Protein AF-A0A1I2RSZ2-F1 (afdb_monomer_lite)

pLDDT: mean 90.72, std 9.5, range [44.59, 98.25]

Structure (mmCIF, N/CA/C/O backbone):
data_AF-A0A1I2RSZ2-F1
#
_entry.id   AF-A0A1I2RSZ2-F1
#
loop_
_atom_site.group_PDB
_atom_site.id
_atom_site.type_symbol
_atom_site.label_atom_id
_atom_site.label_alt_id
_atom_site.label_comp_id
_atom_site.label_asym_id
_atom_site.label_entity_id
_atom_site.label_seq_id
_atom_site.pdbx_PDB_ins_code
_atom_site.Cartn_x
_atom_site.Cartn_y
_atom_site.Cartn_z
_atom_site.occupancy
_atom_site.B_iso_or_equiv
_atom_site.auth_seq_id
_atom_site.auth_comp_id
_atom_site.auth_asym_id
_atom_site.auth_atom_id
_atom_site.pdbx_PDB_model_num
ATOM 1 N N . MET A 1 1 ? -33.495 24.643 20.943 1.00 44.59 1 MET A N 1
ATOM 2 C CA . MET A 1 1 ?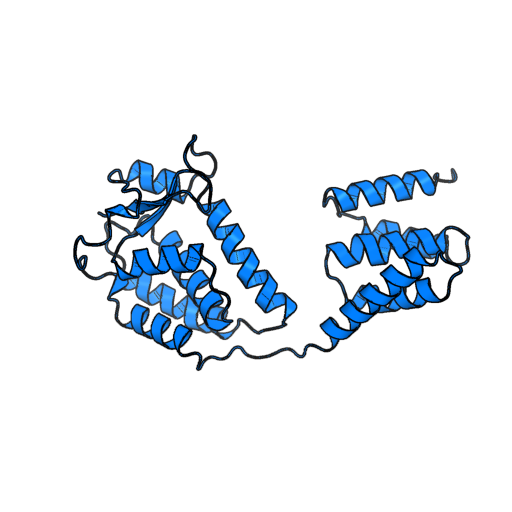 -32.676 23.718 20.131 1.00 44.59 1 MET A CA 1
ATOM 3 C C . MET A 1 1 ? -33.556 22.541 19.767 1.00 44.59 1 MET A C 1
ATOM 5 O O . MET A 1 1 ? -34.065 21.906 20.678 1.00 44.59 1 MET A O 1
ATOM 9 N N . GLN A 1 2 ? -33.824 22.321 18.478 1.00 45.06 2 GLN A N 1
ATOM 10 C CA . GLN A 1 2 ? -34.524 21.115 18.030 1.00 45.06 2 GLN A CA 1
ATOM 11 C C . GLN A 1 2 ? -33.687 19.902 18.443 1.00 45.06 2 GLN A C 1
ATOM 13 O O . GLN A 1 2 ? -32.484 19.882 18.183 1.00 45.06 2 GLN A O 1
ATOM 18 N N . SER A 1 3 ? -34.310 18.940 19.127 1.00 51.88 3 SER A N 1
ATOM 19 C CA . SER A 1 3 ? -33.745 17.606 19.316 1.00 51.88 3 SER A CA 1
ATOM 20 C C . SER A 1 3 ? -33.450 17.073 17.915 1.00 51.88 3 SER A C 1
ATOM 22 O O . SER A 1 3 ? -34.352 16.852 17.110 1.00 51.88 3 SER A O 1
ATOM 24 N N . MET A 1 4 ? -32.165 17.030 17.575 1.00 65.12 4 MET A N 1
ATOM 25 C CA . MET A 1 4 ? -31.705 16.356 16.376 1.00 65.12 4 MET A CA 1
ATOM 26 C C . MET A 1 4 ? -32.024 14.883 16.596 1.00 65.12 4 MET A C 1
ATOM 28 O O . MET A 1 4 ? -31.639 14.339 17.631 1.00 65.12 4 MET A O 1
ATOM 32 N N . ASP A 1 5 ? -32.761 14.278 15.669 1.00 89.50 5 ASP A N 1
ATOM 33 C CA . ASP A 1 5 ? -33.023 12.846 15.697 1.00 89.50 5 ASP A CA 1
ATOM 34 C C . ASP A 1 5 ? -31.672 12.115 15.649 1.00 89.50 5 ASP A C 1
ATOM 36 O O . ASP A 1 5 ? -30.941 12.137 14.646 1.00 89.50 5 ASP A O 1
ATOM 40 N N . ILE A 1 6 ? -31.289 11.574 16.803 1.00 92.75 6 ILE A N 1
ATOM 41 C CA . ILE A 1 6 ? -30.005 10.920 17.008 1.00 92.75 6 ILE A CA 1
ATOM 42 C C . ILE A 1 6 ? -29.911 9.673 16.134 1.00 92.75 6 ILE A C 1
ATOM 44 O O . ILE A 1 6 ? -28.876 9.465 15.503 1.00 92.75 6 ILE A O 1
ATOM 48 N N . GLU A 1 7 ? -31.000 8.920 15.976 1.00 92.81 7 GLU A N 1
ATOM 49 C CA . GLU A 1 7 ? -31.035 7.710 15.153 1.00 92.81 7 GLU A CA 1
ATOM 50 C C . GLU A 1 7 ? -30.754 8.046 13.686 1.00 92.81 7 GLU A C 1
ATOM 52 O O . GLU A 1 7 ? -29.893 7.432 13.044 1.00 92.81 7 GLU A O 1
ATOM 57 N N . PHE A 1 8 ? -31.395 9.099 13.166 1.00 93.81 8 PHE A N 1
ATOM 58 C CA . PHE A 1 8 ? -31.135 9.582 11.809 1.00 93.81 8 PHE A CA 1
ATOM 59 C C . PHE A 1 8 ? -29.681 10.042 11.625 1.00 93.81 8 PHE A C 1
ATOM 61 O O . PHE A 1 8 ? -29.052 9.788 10.590 1.00 93.81 8 PHE A O 1
ATOM 68 N N . THR A 1 9 ? -29.116 10.699 12.638 1.00 95.12 9 THR A N 1
ATOM 69 C CA . THR A 1 9 ? -27.724 11.166 12.613 1.00 95.12 9 THR A CA 1
ATOM 70 C C . THR A 1 9 ? -26.746 9.990 12.579 1.00 95.12 9 THR A C 1
ATOM 72 O O . THR A 1 9 ? -25.857 9.949 11.723 1.00 95.12 9 THR A O 1
ATOM 75 N N . LEU A 1 10 ? -26.943 8.993 13.442 1.00 95.81 10 LEU A N 1
ATOM 76 C CA . LEU A 1 10 ? -26.126 7.781 13.493 1.00 95.81 10 LEU A CA 1
ATOM 77 C C . LEU A 1 10 ? -26.241 6.958 12.203 1.00 95.81 10 LEU A C 1
ATOM 79 O O . LEU A 1 10 ? -25.228 6.486 11.679 1.00 95.81 10 LEU A O 1
ATOM 83 N N . PHE A 1 11 ? -27.436 6.861 11.614 1.00 94.56 11 PHE A N 1
ATOM 84 C CA . PHE A 1 11 ? -27.644 6.228 10.309 1.00 94.56 11 PHE A CA 1
ATOM 85 C C . PHE A 1 11 ? -26.831 6.901 9.189 1.00 94.56 11 PHE A C 1
ATOM 87 O O . PHE A 1 11 ? -26.164 6.226 8.391 1.00 94.56 11 PHE A O 1
ATOM 94 N N . ARG A 1 12 ? -26.832 8.240 9.137 1.00 94.81 12 ARG A N 1
ATOM 95 C CA . ARG A 1 12 ? -26.025 8.996 8.165 1.00 94.81 12 ARG A CA 1
ATOM 96 C C . ARG A 1 12 ? -24.534 8.743 8.348 1.00 94.81 12 ARG A C 1
ATOM 98 O O . ARG A 1 12 ? -23.838 8.547 7.352 1.00 94.81 12 ARG A O 1
ATOM 105 N N . ILE A 1 13 ? -24.060 8.699 9.591 1.00 95.88 13 ILE A N 1
ATOM 106 C CA . ILE A 1 13 ? -22.651 8.437 9.897 1.00 95.88 13 ILE A CA 1
ATOM 107 C C . ILE A 1 13 ? -22.249 7.021 9.469 1.00 95.88 13 ILE A C 1
ATOM 109 O O . ILE A 1 13 ? -21.239 6.858 8.785 1.00 95.88 13 ILE A O 1
ATOM 113 N N . ARG A 1 14 ? -23.056 5.995 9.774 1.00 95.31 14 ARG A N 1
ATOM 114 C CA . ARG A 1 14 ? -22.810 4.619 9.295 1.00 95.31 14 ARG A CA 1
ATOM 115 C C . ARG A 1 14 ? -22.684 4.568 7.773 1.00 95.31 14 ARG A C 1
ATOM 117 O O . ARG A 1 14 ? -21.787 3.918 7.238 1.00 95.31 14 ARG A O 1
ATOM 124 N N . THR A 1 15 ? -23.556 5.292 7.075 1.00 93.88 15 THR A N 1
ATOM 125 C CA . THR A 1 15 ? -23.531 5.387 5.611 1.00 93.88 15 THR A CA 1
ATOM 126 C C . THR A 1 15 ? -22.255 6.066 5.113 1.00 93.88 15 THR A C 1
ATOM 128 O O . THR A 1 15 ? -21.630 5.585 4.172 1.00 93.88 15 THR A O 1
ATOM 131 N N . GLN A 1 16 ? -21.829 7.154 5.756 1.00 93.81 16 GLN A N 1
ATOM 132 C CA . GLN A 1 16 ? -20.575 7.835 5.432 1.00 93.81 16 GLN A CA 1
ATOM 133 C C . GLN A 1 16 ? -19.363 6.916 5.597 1.00 93.81 16 GLN A C 1
ATOM 135 O O . GLN A 1 16 ? -18.564 6.821 4.671 1.00 93.81 16 GLN A O 1
ATOM 140 N N . ILE A 1 17 ? -19.269 6.192 6.716 1.00 93.19 17 ILE A N 1
ATOM 141 C CA . ILE A 1 17 ? -18.194 5.219 6.967 1.00 93.19 17 ILE A CA 1
ATOM 142 C C . ILE A 1 17 ? -18.206 4.121 5.896 1.00 93.19 17 ILE A C 1
ATOM 144 O O . ILE A 1 17 ? -17.173 3.824 5.306 1.00 93.19 17 ILE A O 1
ATOM 148 N N . LYS A 1 18 ? -19.383 3.564 5.576 1.00 92.00 18 LYS A N 1
ATOM 149 C CA . LYS A 1 18 ? -19.535 2.509 4.560 1.00 92.00 18 LYS A CA 1
ATOM 150 C C . LYS A 1 18 ? -19.018 2.920 3.176 1.00 92.00 18 LYS A C 1
ATOM 152 O O . LYS A 1 18 ? -18.549 2.067 2.430 1.00 92.00 18 LYS A O 1
ATOM 157 N N . PHE A 1 19 ? -19.133 4.199 2.825 1.00 90.06 19 PHE A N 1
ATOM 158 C CA . PHE A 1 19 ? -18.695 4.737 1.535 1.00 90.06 19 PHE A CA 1
ATOM 159 C C . PHE A 1 19 ? -17.368 5.507 1.613 1.00 90.06 19 PHE A C 1
ATOM 161 O O . PHE A 1 19 ? -17.076 6.273 0.698 1.00 90.06 19 PHE A O 1
ATOM 168 N N . ASP A 1 20 ? -16.598 5.330 2.692 1.00 86.12 20 ASP A N 1
ATOM 169 C CA . ASP A 1 20 ? -15.296 5.976 2.923 1.00 86.12 20 ASP A CA 1
ATOM 170 C C . ASP A 1 20 ? -15.340 7.521 2.863 1.00 86.12 20 ASP A C 1
ATOM 172 O O . ASP A 1 20 ? -14.393 8.211 2.495 1.00 86.12 20 ASP A O 1
ATOM 176 N N . ARG A 1 21 ? -16.486 8.109 3.232 1.00 88.38 21 ARG A N 1
ATOM 177 C CA . ARG A 1 21 ? -16.723 9.564 3.272 1.00 88.38 21 ARG A CA 1
ATOM 178 C C . ARG A 1 21 ? -16.548 10.089 4.689 1.00 88.38 21 ARG A C 1
ATOM 180 O O . ARG A 1 21 ? -17.487 10.604 5.294 1.00 88.38 21 ARG A O 1
ATOM 187 N N . VAL A 1 22 ? -15.352 9.917 5.237 1.00 88.00 22 VAL A N 1
ATOM 188 C CA . VAL A 1 22 ? -15.109 10.047 6.681 1.00 88.00 22 VAL A CA 1
ATOM 189 C C . VAL A 1 22 ? -14.789 11.463 7.184 1.00 88.00 22 VAL A C 1
ATOM 191 O O . VAL A 1 22 ? -14.524 11.664 8.372 1.00 88.00 22 VAL A O 1
ATOM 194 N N . THR A 1 23 ? -14.833 12.477 6.319 1.00 88.44 23 THR A N 1
ATOM 195 C CA . THR A 1 23 ? -14.549 13.867 6.701 1.00 88.44 23 THR A CA 1
ATOM 196 C C . THR A 1 23 ? -15.501 14.348 7.800 1.00 88.44 23 THR A C 1
ATOM 198 O O . THR A 1 23 ? -16.718 14.336 7.636 1.00 88.44 23 THR A O 1
ATOM 201 N N . GLY A 1 24 ? -14.947 14.780 8.935 1.00 88.69 24 GLY A N 1
ATOM 202 C CA . GLY A 1 24 ? -15.716 15.298 10.072 1.00 88.69 24 GLY A CA 1
ATOM 203 C C . GLY A 1 24 ? -16.425 14.240 10.928 1.00 88.69 24 GLY A C 1
ATOM 204 O O . GLY A 1 24 ? -16.846 14.573 12.034 1.00 88.69 24 GLY A O 1
ATOM 205 N N . VAL A 1 25 ? -16.483 12.972 10.491 1.00 93.50 25 VAL A N 1
ATOM 206 C CA . VAL A 1 25 ? -17.169 11.876 11.205 1.00 93.50 25 VAL A CA 1
ATOM 207 C C . VAL A 1 25 ? -16.659 11.727 12.638 1.00 93.50 25 VAL A C 1
ATOM 209 O O . VAL A 1 25 ? -17.462 11.646 13.566 1.00 93.50 25 VAL A O 1
ATOM 212 N N . ARG A 1 26 ? -15.333 11.763 12.837 1.00 93.94 26 ARG A N 1
ATOM 213 C CA . ARG A 1 26 ? -14.715 11.685 14.172 1.00 93.94 26 ARG A CA 1
ATOM 214 C C . ARG A 1 26 ? -15.254 12.762 15.110 1.00 93.94 26 ARG A C 1
ATOM 216 O O . ARG A 1 26 ? -15.689 12.446 16.209 1.00 93.94 26 ARG A O 1
ATOM 223 N N . ASN A 1 27 ? -15.233 14.019 14.669 1.00 94.56 27 ASN A N 1
ATOM 224 C CA . ASN A 1 27 ? -15.624 15.159 15.497 1.00 94.56 27 ASN A CA 1
ATOM 225 C C . ASN A 1 27 ? -17.110 15.089 15.856 1.00 94.56 27 ASN A C 1
ATOM 227 O O . ASN A 1 27 ? -17.471 15.344 17.000 1.00 94.56 27 ASN A O 1
ATOM 231 N N . THR A 1 28 ? -17.958 14.691 14.903 1.00 95.38 28 THR A N 1
ATOM 232 C CA . THR A 1 28 ? -19.387 14.489 15.159 1.00 95.38 28 THR A CA 1
ATOM 233 C C . THR A 1 28 ? -19.622 13.367 16.168 1.00 95.38 28 THR A C 1
ATOM 235 O O . THR A 1 28 ? -20.363 13.570 17.121 1.00 95.38 28 THR A O 1
ATOM 238 N N . LEU A 1 29 ? -18.974 12.209 16.010 1.00 96.25 29 LEU A N 1
ATOM 239 C CA . LEU A 1 29 ? -19.135 11.083 16.936 1.00 96.25 29 LEU A CA 1
ATOM 240 C C . LEU A 1 29 ? -18.617 11.391 18.343 1.00 96.25 29 LEU A C 1
ATOM 242 O O . LEU A 1 29 ? -19.253 10.992 19.311 1.00 96.25 29 LEU A O 1
ATOM 246 N N . VAL A 1 30 ? -17.503 12.118 18.470 1.00 95.62 30 VAL A N 1
ATOM 247 C CA . VAL A 1 30 ? -16.984 12.561 19.775 1.00 95.62 30 VAL A CA 1
ATOM 248 C C . VAL A 1 30 ? -17.955 13.538 20.440 1.00 95.62 30 VAL A C 1
ATOM 250 O O . VAL A 1 30 ? -18.315 13.329 21.591 1.00 95.62 30 VAL A O 1
ATOM 253 N N . ALA A 1 31 ? -18.461 14.535 19.706 1.00 95.94 31 ALA A N 1
ATOM 254 C CA . ALA A 1 31 ? -19.443 15.479 20.242 1.00 95.94 31 ALA A CA 1
ATOM 255 C C . ALA A 1 31 ? -20.745 14.787 20.684 1.00 95.94 31 ALA A C 1
ATOM 257 O O . ALA A 1 31 ? -21.308 15.126 21.724 1.00 95.94 31 ALA A O 1
ATOM 258 N N . LEU A 1 32 ? -21.210 13.793 19.919 1.00 96.38 32 LEU A N 1
ATOM 259 C CA . LEU A 1 32 ? -22.356 12.971 20.303 1.00 96.38 32 LEU A CA 1
ATOM 260 C C . LEU A 1 32 ? -22.052 12.137 21.550 1.00 96.38 32 LEU A C 1
ATOM 262 O O . LEU A 1 32 ? -22.878 12.085 22.454 1.00 96.38 32 LEU A O 1
ATOM 266 N N . LEU A 1 33 ? -20.874 11.517 21.637 1.00 96.56 33 LEU A N 1
ATOM 267 C CA . LEU A 1 33 ? -20.491 10.729 22.806 1.00 96.56 33 LEU A CA 1
ATOM 268 C C . LEU A 1 33 ? -20.443 11.589 24.075 1.00 96.56 33 LEU A C 1
ATOM 270 O O . LEU A 1 33 ? -20.929 11.158 25.120 1.00 96.56 33 LEU A O 1
ATOM 274 N N . ASP A 1 34 ? -19.916 12.809 23.981 1.00 95.38 34 ASP A N 1
ATOM 275 C CA . ASP A 1 34 ? -19.884 13.761 25.094 1.00 95.38 34 ASP A CA 1
ATOM 276 C C . ASP A 1 34 ? -21.302 14.165 25.526 1.00 95.38 34 ASP A C 1
ATOM 278 O O . ASP A 1 34 ? -21.604 14.198 26.718 1.00 95.38 34 ASP A O 1
ATOM 282 N N . GLN A 1 35 ? -22.198 14.411 24.565 1.00 96.00 35 GLN A N 1
ATOM 283 C CA . GLN A 1 35 ? -23.587 14.787 24.834 1.00 96.00 35 GLN A CA 1
ATOM 284 C C . GLN A 1 35 ? -24.421 13.644 25.439 1.00 96.00 35 GLN A C 1
ATOM 286 O O . GLN A 1 35 ? -25.284 13.898 26.277 1.00 96.00 35 GLN A O 1
ATOM 291 N N . TYR A 1 36 ? -24.195 12.405 25.000 1.00 95.25 36 TYR A N 1
ATOM 292 C CA . TYR A 1 36 ? -25.038 11.242 25.308 1.00 95.25 36 TYR A CA 1
ATOM 293 C C . TYR A 1 36 ? -24.378 10.245 26.272 1.00 95.25 36 TYR A C 1
ATOM 295 O O . TYR A 1 36 ? -24.838 9.109 26.408 1.00 95.25 36 TYR A O 1
ATOM 303 N N . THR A 1 37 ? -23.319 10.653 26.971 1.00 95.50 37 THR A N 1
ATOM 304 C CA . THR A 1 37 ? -22.700 9.846 28.031 1.00 95.50 37 THR A CA 1
ATOM 305 C C . THR A 1 37 ? -23.715 9.530 29.138 1.00 95.50 37 THR A C 1
ATOM 307 O O . THR A 1 37 ? -24.378 10.421 29.661 1.00 95.50 37 THR A O 1
ATOM 310 N N . GLY A 1 38 ? -23.823 8.254 29.506 1.00 92.75 38 GLY A N 1
ATOM 311 C CA . GLY A 1 38 ? -24.763 7.712 30.485 1.00 92.75 38 GLY A CA 1
ATOM 312 C C . GLY A 1 38 ? -26.170 7.448 29.942 1.00 92.75 38 GLY A C 1
ATOM 313 O O . GLY A 1 38 ? -27.032 7.022 30.708 1.00 92.75 38 GLY A O 1
ATOM 314 N N . SER A 1 39 ? -26.428 7.715 28.658 1.00 94.25 39 SER A N 1
ATOM 315 C CA . SER A 1 39 ? -27.740 7.498 28.033 1.00 94.25 39 SER A CA 1
ATOM 316 C C . SER A 1 39 ? -27.846 6.135 27.340 1.00 94.25 39 SER A C 1
ATOM 318 O O . SER A 1 39 ? -26.843 5.461 27.105 1.00 94.25 39 SER A O 1
ATOM 320 N N . GLU A 1 40 ? -29.061 5.763 26.929 1.00 92.44 40 GLU A N 1
ATOM 321 C CA . GLU A 1 40 ? -29.319 4.547 26.142 1.00 92.44 40 GLU A CA 1
ATOM 322 C C . GLU A 1 40 ? -28.596 4.524 24.781 1.00 92.44 40 GLU A C 1
ATOM 324 O O . GLU A 1 40 ? -28.294 3.454 24.258 1.00 92.44 40 GLU A O 1
ATOM 329 N N . HIS A 1 41 ? -28.233 5.693 24.239 1.00 95.44 41 HIS A N 1
ATOM 330 C CA . HIS A 1 41 ? -27.524 5.810 22.961 1.00 95.44 41 HIS A CA 1
ATOM 331 C C . HIS A 1 41 ? -26.000 5.687 23.084 1.00 95.44 41 HIS A C 1
ATOM 333 O O . HIS A 1 41 ? -25.311 5.594 22.067 1.00 95.44 41 HIS A O 1
ATOM 339 N N . GLU A 1 42 ? -25.442 5.689 24.299 1.00 96.56 42 GLU A N 1
ATOM 340 C CA . GLU A 1 42 ? -23.988 5.668 24.495 1.00 96.56 42 GLU A CA 1
ATOM 341 C C . GLU A 1 42 ? -23.343 4.445 23.832 1.00 96.56 42 GLU A C 1
ATOM 343 O O . GLU A 1 42 ? -22.332 4.573 23.136 1.00 96.56 42 GLU A O 1
ATOM 348 N N . ALA A 1 43 ? -23.944 3.266 24.015 1.00 96.81 43 ALA A N 1
ATOM 349 C CA . ALA A 1 43 ? -23.433 2.022 23.454 1.00 96.81 43 ALA A CA 1
ATOM 350 C C . ALA A 1 43 ? -23.407 2.056 21.919 1.00 96.81 43 ALA A C 1
ATOM 352 O O . ALA A 1 43 ? -22.420 1.640 21.313 1.00 96.81 43 ALA A O 1
ATOM 353 N N . GLU A 1 44 ? -24.450 2.605 21.295 1.00 96.94 44 GLU A N 1
ATOM 354 C CA . GLU A 1 44 ? -24.546 2.710 19.839 1.00 96.94 44 GLU A CA 1
ATOM 355 C C . GLU A 1 44 ? -23.520 3.701 19.268 1.00 96.94 44 GLU A C 1
ATOM 357 O O . GLU A 1 44 ? -22.863 3.425 18.261 1.00 96.94 44 GLU A O 1
ATOM 362 N N . ILE A 1 45 ? -23.322 4.843 19.935 1.00 97.81 45 ILE A N 1
ATOM 363 C CA . ILE A 1 45 ? -22.313 5.832 19.538 1.00 97.81 45 ILE A CA 1
ATOM 364 C C . ILE A 1 45 ? -20.907 5.233 19.656 1.00 97.81 45 ILE A C 1
ATOM 366 O O . ILE A 1 45 ? -20.095 5.381 18.739 1.00 97.81 45 ILE A O 1
ATOM 370 N N . LEU A 1 46 ? -20.618 4.532 20.758 1.00 97.69 46 LEU A N 1
ATOM 371 C CA . LEU A 1 46 ? -19.341 3.847 20.971 1.00 97.69 46 LEU A CA 1
ATOM 372 C C . LEU A 1 46 ? -19.105 2.735 19.948 1.00 97.69 46 LEU A C 1
ATOM 374 O O . LEU A 1 46 ? -17.986 2.607 19.456 1.00 97.69 46 LEU A O 1
ATOM 378 N N . GLU A 1 47 ? -20.132 1.959 19.601 1.00 97.62 47 GLU A N 1
ATOM 379 C CA . GLU A 1 47 ? -20.062 0.955 18.538 1.00 97.62 47 GLU A CA 1
ATOM 380 C C . GLU A 1 47 ? -19.668 1.610 17.209 1.00 97.62 47 GLU A C 1
ATOM 382 O O . GLU A 1 47 ? -18.676 1.217 16.593 1.00 97.62 47 GLU A O 1
ATOM 387 N N . ILE A 1 48 ? -20.394 2.645 16.779 1.00 97.25 48 ILE A N 1
ATOM 388 C CA . ILE A 1 48 ? -20.127 3.312 15.498 1.00 97.25 48 ILE A CA 1
ATOM 389 C C . ILE A 1 48 ? -18.736 3.949 15.495 1.00 97.25 48 ILE A C 1
ATOM 391 O O . ILE A 1 48 ? -18.023 3.864 14.494 1.00 97.25 48 ILE A O 1
ATOM 395 N N . LEU A 1 49 ? -18.325 4.562 16.605 1.00 97.50 49 LEU A N 1
ATOM 396 C CA . LEU A 1 49 ? -17.020 5.198 16.721 1.00 97.50 49 LEU A CA 1
ATOM 397 C C . LEU A 1 49 ? -15.880 4.180 16.735 1.00 97.50 49 LEU A C 1
ATOM 399 O O . LEU A 1 49 ? -14.950 4.309 15.943 1.00 97.50 49 LEU A O 1
ATOM 403 N N . ALA A 1 50 ? -15.936 3.169 17.598 1.00 96.69 50 ALA A N 1
ATOM 404 C CA . ALA A 1 50 ? -14.835 2.231 17.775 1.00 96.69 50 ALA A CA 1
ATOM 405 C C . ALA A 1 50 ? -14.819 1.129 16.705 1.00 96.69 50 ALA A C 1
ATOM 407 O O . ALA A 1 50 ? -13.794 0.923 16.057 1.00 96.69 50 ALA A O 1
ATOM 408 N N . LEU A 1 51 ? -15.945 0.440 16.495 1.00 96.44 51 LEU A N 1
ATOM 409 C CA . LEU A 1 51 ? -16.044 -0.713 15.591 1.00 96.44 51 LEU A CA 1
ATOM 410 C C . LEU A 1 51 ? -16.345 -0.325 14.142 1.00 96.44 51 LEU A C 1
ATOM 412 O O . LEU A 1 51 ? -15.990 -1.072 13.233 1.00 96.44 51 LEU A O 1
ATOM 416 N N . GLY A 1 52 ? -16.975 0.830 13.920 1.00 94.88 52 GLY A N 1
ATOM 417 C CA . GLY A 1 52 ? -17.181 1.384 12.585 1.00 94.88 52 GLY A CA 1
ATOM 418 C C . GLY A 1 52 ? -15.991 2.228 12.136 1.00 94.88 52 GLY A C 1
ATOM 419 O O . GLY A 1 52 ? -15.195 1.821 11.291 1.00 94.88 52 GLY A O 1
ATOM 420 N N . PHE A 1 53 ? -15.873 3.426 12.705 1.00 96.06 53 PHE A N 1
ATOM 421 C CA . PHE A 1 53 ? -14.964 4.454 12.214 1.00 96.06 53 PHE A CA 1
ATOM 422 C C . PHE A 1 53 ? -13.491 4.144 12.512 1.00 96.06 53 PHE A C 1
ATOM 424 O O . PHE A 1 53 ? -12.710 3.996 11.574 1.00 96.06 53 PHE A O 1
ATOM 431 N N . LEU A 1 54 ? -13.093 4.007 13.782 1.00 94.44 54 LEU A N 1
ATOM 432 C CA . LEU A 1 54 ? -11.680 3.815 14.147 1.00 94.44 54 LEU A CA 1
ATOM 433 C C . LEU A 1 54 ? -11.109 2.507 13.592 1.00 94.44 54 LEU A C 1
ATOM 435 O O . LEU A 1 54 ? -9.957 2.482 13.165 1.00 94.44 54 LEU A O 1
ATOM 439 N N . LYS A 1 55 ? -11.932 1.454 13.517 1.00 93.25 55 LYS A N 1
ATOM 440 C CA . LYS A 1 55 ? -11.587 0.213 12.818 1.00 93.25 55 LYS A CA 1
ATOM 441 C C . LYS A 1 55 ? -11.299 0.437 11.334 1.00 93.25 55 LYS A C 1
ATOM 443 O O . LYS A 1 55 ? -10.287 -0.053 10.843 1.00 93.25 55 LYS A O 1
ATOM 448 N N . SER A 1 56 ? -12.139 1.202 10.629 1.00 91.12 56 SER A N 1
ATOM 449 C CA . SER A 1 56 ? -11.948 1.468 9.193 1.00 91.12 56 SER A CA 1
ATOM 450 C C . SER A 1 56 ? -10.648 2.219 8.887 1.00 91.12 56 SER A C 1
ATOM 452 O O . SER A 1 56 ? -9.990 1.920 7.894 1.00 91.12 56 SER A O 1
ATOM 454 N N . ILE A 1 57 ? -10.237 3.129 9.776 1.00 89.75 57 ILE A N 1
ATOM 455 C CA . ILE A 1 57 ? -9.004 3.915 9.623 1.00 89.75 57 ILE A CA 1
ATOM 456 C C . ILE A 1 57 ? -7.798 3.318 10.366 1.00 89.75 57 ILE A C 1
ATOM 458 O O . ILE A 1 57 ? -6.743 3.945 10.403 1.00 89.75 57 ILE A O 1
ATOM 462 N N . LYS A 1 58 ? -7.942 2.127 10.966 1.00 89.88 58 LYS A N 1
ATOM 463 C CA . LYS A 1 58 ? -6.889 1.416 11.716 1.00 89.88 58 LYS A CA 1
ATOM 464 C C . LYS A 1 58 ? -6.255 2.235 12.859 1.00 89.88 58 LYS A C 1
ATOM 466 O O . LYS A 1 58 ? -5.086 2.049 13.190 1.00 89.88 58 LYS A O 1
ATOM 471 N N . ASP A 1 59 ? -7.021 3.114 13.509 1.00 91.12 59 ASP A N 1
ATOM 472 C CA . ASP A 1 59 ? -6.575 3.879 14.690 1.00 91.12 59 ASP A CA 1
ATOM 473 C C . ASP A 1 59 ? -6.756 3.031 15.966 1.00 91.12 59 ASP A C 1
ATOM 475 O O . ASP A 1 59 ? -7.620 3.282 16.814 1.00 91.12 59 ASP A O 1
ATOM 479 N N . TYR A 1 60 ? -5.953 1.963 16.070 1.00 92.94 60 TYR A N 1
ATOM 480 C CA . TYR A 1 60 ? -6.037 0.963 17.142 1.00 92.94 60 TYR A CA 1
ATOM 481 C C . TYR A 1 60 ? -5.842 1.582 18.531 1.00 92.94 60 TYR A C 1
ATOM 483 O O . TYR A 1 60 ? -6.573 1.265 19.473 1.00 92.94 60 TYR A O 1
ATOM 491 N N . LYS A 1 61 ? -4.891 2.516 18.652 1.00 93.19 61 LYS A N 1
ATOM 492 C CA . LYS A 1 61 ? -4.572 3.204 19.906 1.00 93.19 61 LYS A CA 1
ATOM 493 C C . LYS A 1 61 ? -5.764 3.988 20.449 1.00 93.19 61 LYS A C 1
ATOM 495 O O . LYS A 1 61 ? -6.081 3.862 21.634 1.00 93.19 61 LYS A O 1
ATOM 500 N N . SER A 1 62 ? -6.448 4.762 19.601 1.00 94.88 62 SER A N 1
ATOM 501 C CA . SER A 1 62 ? -7.635 5.518 20.023 1.00 94.88 62 SER A CA 1
ATOM 502 C C . SER A 1 62 ? -8.839 4.609 20.291 1.00 94.88 62 SER A C 1
ATOM 504 O O . SER A 1 62 ? -9.691 4.954 21.109 1.00 94.88 62 SER A O 1
ATOM 506 N N . ALA A 1 63 ? -8.917 3.441 19.642 1.00 96.88 63 ALA A N 1
ATOM 507 C CA . ALA A 1 63 ? -10.028 2.507 19.812 1.00 96.88 63 ALA A CA 1
ATOM 508 C C . ALA A 1 63 ? -10.022 1.810 21.185 1.00 96.88 63 ALA A C 1
ATOM 510 O O . ALA A 1 63 ? -11.085 1.620 21.774 1.00 96.88 63 ALA A O 1
ATOM 511 N N . ILE A 1 64 ? -8.850 1.465 21.734 1.00 97.62 64 ILE A N 1
ATOM 512 C CA . ILE A 1 64 ? -8.718 0.708 22.998 1.00 97.62 64 ILE A CA 1
ATOM 513 C C . ILE A 1 64 ? -9.557 1.271 24.162 1.00 97.62 64 ILE A C 1
ATOM 515 O O . ILE A 1 64 ? -10.319 0.498 24.752 1.00 97.62 64 ILE A O 1
ATOM 519 N N . PRO A 1 65 ? -9.445 2.558 24.554 1.00 97.44 65 PRO A N 1
ATOM 520 C CA . PRO A 1 65 ? -10.224 3.084 25.676 1.00 97.44 65 PRO A CA 1
ATOM 521 C C . PRO A 1 65 ? -11.737 3.061 25.412 1.00 97.44 65 PRO A C 1
ATOM 523 O O . PRO A 1 65 ? -12.508 2.809 26.337 1.00 97.44 65 PRO A O 1
ATOM 526 N N . LEU A 1 66 ? -12.166 3.254 24.160 1.00 98.00 66 LEU A N 1
ATOM 527 C CA . LEU A 1 66 ? -13.581 3.248 23.779 1.00 98.00 66 LEU A CA 1
ATOM 528 C C . LEU A 1 66 ? -14.177 1.838 23.783 1.00 98.00 66 LEU A C 1
ATOM 530 O O . LEU A 1 66 ? -15.278 1.642 24.285 1.00 98.00 66 LEU A O 1
ATOM 534 N N . LEU A 1 67 ? -13.427 0.844 23.302 1.00 98.25 67 LEU A N 1
ATOM 535 C CA . LEU A 1 67 ? -13.832 -0.564 23.348 1.00 98.25 67 LEU A CA 1
ATOM 536 C C . LEU A 1 67 ? -13.946 -1.059 24.793 1.00 98.25 67 LEU A C 1
ATOM 538 O O . LEU A 1 67 ? -14.911 -1.733 25.143 1.00 98.25 67 LEU A O 1
ATOM 542 N N . LYS A 1 68 ? -12.995 -0.678 25.659 1.00 98.06 68 LYS A N 1
ATOM 543 C CA . LYS A 1 68 ? -13.082 -0.969 27.098 1.00 98.06 68 LYS A CA 1
ATOM 544 C C . LYS A 1 68 ? -14.346 -0.366 27.705 1.00 98.06 68 LYS A C 1
ATOM 546 O O . LYS A 1 68 ? -15.051 -1.074 28.411 1.00 98.06 68 LYS A O 1
ATOM 551 N N . ARG A 1 69 ? -14.648 0.902 27.400 1.00 97.75 69 ARG A N 1
ATOM 552 C CA . ARG A 1 69 ? -15.868 1.589 27.852 1.00 97.75 69 ARG A CA 1
ATOM 553 C C . ARG A 1 69 ? -17.135 0.874 27.374 1.00 97.75 69 ARG A C 1
ATOM 555 O O . ARG A 1 69 ? -18.007 0.605 28.190 1.00 97.75 69 ARG A O 1
ATOM 562 N N . LEU A 1 70 ? -17.196 0.486 26.100 1.00 97.88 70 LEU A N 1
ATOM 563 C CA . LEU A 1 70 ? -18.330 -0.242 25.524 1.00 97.88 70 LEU A CA 1
ATOM 564 C C . LEU A 1 70 ? -18.588 -1.584 26.230 1.00 97.88 70 LEU A C 1
ATOM 566 O O . LEU A 1 70 ? -19.736 -1.934 26.484 1.00 97.88 70 LEU A O 1
ATOM 570 N N . LEU A 1 71 ? -17.536 -2.315 26.616 1.00 98.00 71 LEU A N 1
ATOM 571 C CA . LEU A 1 71 ? -17.670 -3.588 27.339 1.00 98.00 71 LEU A CA 1
ATOM 572 C C . LEU A 1 71 ? -18.271 -3.451 28.749 1.00 98.00 71 LEU A C 1
ATOM 574 O O . LEU A 1 71 ? -18.791 -4.448 29.261 1.00 98.00 71 LEU A O 1
ATOM 578 N N . PHE A 1 72 ? -18.213 -2.264 29.364 1.00 96.94 72 PHE A N 1
ATOM 579 C CA . PHE A 1 72 ? -18.848 -1.991 30.660 1.00 96.94 72 PHE A CA 1
ATOM 580 C C . PHE A 1 72 ? -20.352 -1.716 30.556 1.00 96.94 72 PHE A C 1
ATOM 582 O O . PHE A 1 72 ? -21.032 -1.744 31.579 1.00 96.94 72 PHE A O 1
ATOM 589 N N . LEU A 1 73 ? -20.875 -1.470 29.353 1.00 96.69 73 LEU A N 1
ATOM 590 C CA . LEU A 1 73 ? -22.295 -1.213 29.132 1.00 96.69 73 LEU A CA 1
ATOM 591 C C . LEU A 1 73 ? -23.088 -2.517 28.950 1.00 96.69 73 LEU A C 1
ATOM 593 O O . LEU A 1 73 ? -22.542 -3.587 28.639 1.00 96.69 73 LEU A O 1
ATOM 597 N N . GLU A 1 74 ? -24.405 -2.418 29.124 1.00 95.88 74 GLU A N 1
ATOM 598 C CA . GLU A 1 74 ? -25.342 -3.478 28.758 1.00 95.88 74 GLU A CA 1
ATOM 599 C C . GLU A 1 74 ? -25.480 -3.529 27.231 1.00 95.88 74 GLU A C 1
ATOM 601 O O . GLU A 1 74 ? -26.104 -2.677 26.606 1.00 95.88 74 GLU A O 1
ATOM 606 N N . ILE A 1 75 ? -24.851 -4.532 26.620 1.00 97.00 75 ILE A N 1
ATOM 607 C CA . ILE A 1 75 ? -24.810 -4.739 25.168 1.00 97.00 75 ILE A CA 1
ATOM 608 C C . ILE A 1 75 ? -25.143 -6.185 24.811 1.00 97.00 75 ILE A C 1
ATOM 610 O O . ILE A 1 75 ? -24.946 -7.101 25.616 1.00 97.00 75 ILE A O 1
ATOM 614 N N . SER A 1 76 ? -25.599 -6.403 23.575 1.00 97.31 76 SER A N 1
ATOM 615 C CA . SER A 1 76 ? -25.892 -7.745 23.062 1.00 97.31 76 SER A CA 1
ATOM 616 C C . SER A 1 76 ? -24.655 -8.656 23.076 1.00 97.31 76 SER A C 1
ATOM 618 O O . SER A 1 76 ? -23.518 -8.197 22.939 1.00 97.31 76 SER A O 1
ATOM 620 N N . ALA A 1 77 ? -24.870 -9.971 23.185 1.00 97.38 77 ALA A N 1
ATOM 621 C CA . ALA A 1 77 ? -23.785 -10.956 23.170 1.00 97.38 77 ALA A CA 1
ATOM 622 C C . ALA A 1 77 ? -22.932 -10.875 21.888 1.00 97.38 77 ALA A C 1
ATOM 624 O O . ALA A 1 77 ? -21.708 -10.959 21.954 1.00 97.38 77 ALA A O 1
ATOM 625 N N . ASN A 1 78 ? -23.572 -10.637 20.738 1.00 97.50 78 ASN A N 1
ATOM 626 C CA . ASN A 1 78 ? -22.886 -10.453 19.459 1.00 97.50 78 ASN A CA 1
ATOM 627 C C . ASN A 1 78 ? -21.969 -9.217 19.475 1.00 97.50 78 ASN A C 1
ATOM 629 O O . ASN A 1 78 ? -20.794 -9.314 19.127 1.00 97.50 78 ASN A O 1
ATOM 633 N N . LEU A 1 79 ? -22.477 -8.068 19.935 1.00 97.25 79 LEU A N 1
ATOM 634 C CA . LEU A 1 79 ? -21.680 -6.841 20.018 1.00 97.25 79 LEU A CA 1
ATOM 635 C C . LEU A 1 79 ? -20.517 -6.989 21.012 1.00 97.25 79 LEU A C 1
ATOM 637 O O . LEU A 1 79 ? -19.401 -6.542 20.742 1.00 97.25 79 LEU A O 1
ATOM 641 N N . ARG A 1 80 ? -20.743 -7.675 22.138 1.00 98.25 80 ARG A N 1
ATOM 642 C CA . ARG A 1 80 ? -19.700 -7.978 23.127 1.00 98.25 80 ARG A CA 1
ATOM 643 C C . ARG A 1 80 ? -18.575 -8.828 22.542 1.00 98.25 80 ARG A C 1
ATOM 645 O O . ARG A 1 80 ? -17.407 -8.533 22.804 1.00 98.25 80 ARG A O 1
ATOM 652 N N . GLN A 1 81 ? -18.911 -9.840 21.742 1.00 98.00 81 GLN A N 1
ATOM 653 C CA . GLN A 1 81 ? -17.920 -10.670 21.059 1.00 98.00 81 GLN A CA 1
ATOM 654 C C . GLN A 1 81 ? -17.089 -9.831 20.081 1.00 98.00 81 GLN A C 1
ATOM 656 O O . GLN A 1 81 ? -15.870 -9.782 20.213 1.00 98.00 81 GLN A O 1
ATOM 661 N N . GLN A 1 82 ? -17.739 -9.066 19.196 1.00 97.81 82 GLN A N 1
ATOM 662 C CA . GLN A 1 82 ? -17.048 -8.199 18.229 1.00 97.81 82 GLN A CA 1
ATOM 663 C C . GLN A 1 82 ? -16.126 -7.177 18.906 1.00 97.81 82 GLN A C 1
ATOM 665 O O . GLN A 1 82 ? -15.018 -6.917 18.434 1.00 97.81 82 GLN A O 1
ATOM 670 N N . THR A 1 83 ? -16.577 -6.610 20.027 1.00 98.19 83 THR A N 1
ATOM 671 C CA . THR A 1 83 ? -15.810 -5.639 20.814 1.00 98.19 83 THR A CA 1
ATOM 672 C C . THR A 1 83 ? -14.592 -6.294 21.462 1.00 98.19 83 THR A C 1
ATOM 674 O O . THR A 1 83 ? -13.508 -5.716 21.444 1.00 98.19 83 THR A O 1
ATOM 677 N N . THR A 1 84 ? -14.749 -7.504 22.004 1.00 98.12 84 THR A N 1
ATOM 678 C CA . THR A 1 84 ? -13.650 -8.286 22.590 1.00 98.12 84 THR A CA 1
ATOM 679 C C . THR A 1 84 ? -12.610 -8.662 21.538 1.00 98.12 84 THR A C 1
ATOM 681 O O . THR A 1 84 ? -11.420 -8.435 21.759 1.00 98.12 84 THR A O 1
ATOM 684 N N . ASP A 1 85 ? -13.049 -9.172 20.387 1.00 97.69 85 ASP A N 1
ATOM 685 C CA . ASP A 1 85 ? -12.160 -9.590 19.300 1.00 97.69 85 ASP A CA 1
ATOM 686 C C . ASP A 1 85 ? -11.344 -8.408 18.778 1.00 97.69 85 ASP A C 1
ATOM 688 O O . ASP A 1 85 ? -10.117 -8.480 18.682 1.00 97.69 85 ASP A O 1
ATOM 692 N N . PHE A 1 86 ? -12.007 -7.276 18.524 1.00 97.50 86 PHE A N 1
ATOM 693 C CA . PHE A 1 86 ? -11.319 -6.085 18.044 1.00 97.50 86 PHE A CA 1
ATOM 69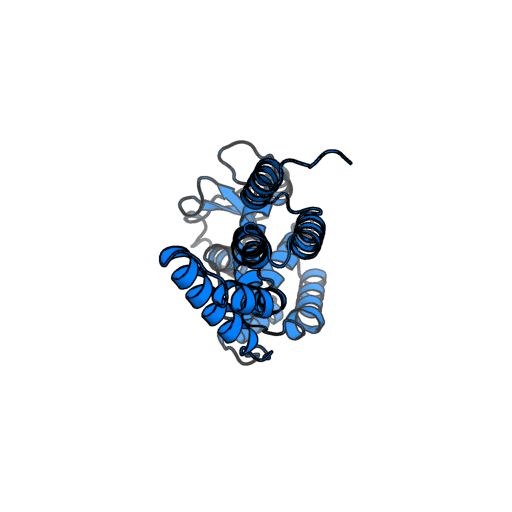4 C C . PHE A 1 86 ? -10.421 -5.453 19.118 1.00 97.50 86 PHE A C 1
ATOM 696 O O . PHE A 1 86 ? -9.345 -4.953 18.807 1.00 97.50 86 PHE A O 1
ATOM 703 N N . LEU A 1 87 ? -10.796 -5.515 20.400 1.00 97.88 87 LEU A N 1
ATOM 704 C CA . LEU A 1 87 ? -9.923 -5.065 21.487 1.00 97.88 87 LEU A CA 1
ATOM 705 C C . LEU A 1 87 ? -8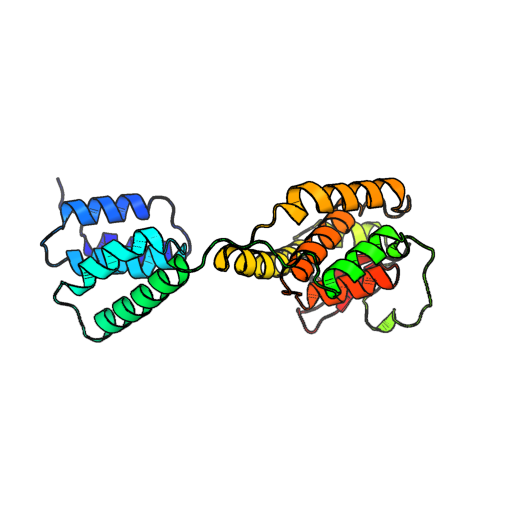.639 -5.901 21.560 1.00 97.88 87 LEU A C 1
ATOM 707 O O . LEU A 1 87 ? -7.562 -5.332 21.756 1.00 97.88 87 LEU A O 1
ATOM 711 N N . LEU A 1 88 ? -8.739 -7.223 21.398 1.00 96.69 88 LEU A N 1
ATOM 712 C CA . LEU A 1 88 ? -7.580 -8.113 21.362 1.00 96.69 88 LEU A CA 1
ATOM 713 C C . LEU A 1 88 ? -6.685 -7.805 20.154 1.00 96.69 88 LEU A C 1
ATOM 715 O O . LEU A 1 88 ? -5.467 -7.706 20.306 1.00 96.69 88 LEU A O 1
ATOM 719 N N . GLU A 1 89 ? -7.283 -7.585 18.981 1.00 94.69 89 GLU A N 1
ATOM 720 C CA . GLU A 1 89 ? -6.578 -7.143 17.774 1.00 94.69 89 GLU A CA 1
ATOM 721 C C . GLU A 1 89 ? -5.809 -5.834 18.022 1.00 94.69 89 GLU A C 1
ATOM 723 O O . GLU A 1 89 ? -4.592 -5.794 17.826 1.00 94.69 89 GLU A O 1
ATOM 728 N N . CYS A 1 90 ? -6.478 -4.798 18.544 1.00 94.00 90 CYS A N 1
ATOM 729 C CA . CYS A 1 90 ? -5.855 -3.514 18.869 1.00 94.00 90 CYS A CA 1
ATOM 730 C C . CYS A 1 90 ? -4.676 -3.677 19.837 1.00 94.00 90 CYS A C 1
ATOM 732 O O . CYS A 1 90 ? -3.608 -3.106 19.629 1.00 94.00 90 CYS A O 1
ATOM 734 N N . GLN A 1 91 ? -4.846 -4.474 20.896 1.00 94.12 91 GLN A N 1
ATOM 735 C CA . GLN A 1 91 ? -3.786 -4.721 21.875 1.00 94.12 91 GLN A CA 1
ATOM 736 C C . GLN A 1 91 ? -2.592 -5.458 21.268 1.00 94.12 91 GLN A C 1
ATOM 738 O O . GLN A 1 91 ? -1.454 -5.165 21.627 1.00 94.12 91 GLN A O 1
ATOM 743 N N . ASN A 1 92 ? -2.829 -6.405 20.362 1.00 91.94 92 ASN A N 1
ATOM 744 C CA . ASN A 1 92 ? -1.756 -7.109 19.669 1.00 91.94 92 ASN A CA 1
ATOM 745 C C . ASN A 1 92 ? -0.997 -6.170 18.725 1.00 91.94 92 ASN A C 1
ATOM 747 O O . ASN A 1 92 ? 0.230 -6.171 18.743 1.00 91.94 92 ASN A O 1
ATOM 751 N N . LYS A 1 93 ? -1.700 -5.312 17.975 1.00 89.25 93 LYS A N 1
ATOM 752 C CA . LYS A 1 93 ? -1.077 -4.311 17.093 1.00 89.25 93 LYS A CA 1
ATOM 753 C C . LYS A 1 93 ? -0.274 -3.255 17.866 1.00 89.25 93 LYS A C 1
ATOM 755 O O . LYS A 1 93 ? 0.808 -2.863 17.432 1.00 89.25 93 LYS A O 1
ATOM 760 N N . GLU A 1 94 ? -0.732 -2.840 19.048 1.00 87.94 94 GLU A N 1
ATOM 761 C CA . GLU A 1 94 ? 0.026 -1.911 19.901 1.00 87.94 94 GLU A CA 1
ATOM 762 C C . GLU A 1 94 ? 1.299 -2.539 20.492 1.00 87.94 94 GLU A C 1
ATOM 764 O O . GLU A 1 94 ? 2.274 -1.823 20.714 1.00 87.94 94 GLU A O 1
ATOM 769 N N . LYS A 1 95 ? 1.329 -3.865 20.695 1.00 89.12 95 LYS A N 1
ATOM 770 C CA . LYS A 1 95 ? 2.517 -4.592 21.181 1.00 89.12 95 LYS A CA 1
ATOM 771 C C . LYS A 1 95 ? 3.608 -4.772 20.128 1.00 89.12 95 LYS A C 1
ATOM 773 O O . LYS A 1 95 ? 4.735 -5.083 20.506 1.00 89.12 95 LYS A O 1
ATOM 778 N N . ILE A 1 96 ? 3.295 -4.609 18.841 1.00 87.19 96 ILE A N 1
ATOM 779 C CA . ILE A 1 96 ? 4.310 -4.642 17.784 1.00 87.19 96 ILE A CA 1
ATOM 780 C C . ILE A 1 96 ? 5.265 -3.475 18.044 1.00 87.19 96 ILE A C 1
ATOM 782 O O . ILE A 1 96 ? 4.847 -2.312 18.034 1.00 87.19 96 ILE A O 1
ATOM 786 N N . ALA A 1 97 ? 6.522 -3.792 18.339 1.00 87.50 97 ALA A N 1
ATOM 787 C CA . ALA A 1 97 ? 7.578 -2.802 18.455 1.00 87.50 97 ALA A CA 1
ATOM 788 C C . ALA A 1 97 ? 8.005 -2.367 17.047 1.00 87.50 97 ALA A C 1
ATOM 790 O O . ALA A 1 97 ? 8.044 -3.218 16.158 1.00 87.50 97 ALA A O 1
ATOM 791 N N . PRO A 1 98 ? 8.327 -1.080 16.830 1.00 90.00 98 PRO A N 1
ATOM 792 C CA . PRO A 1 98 ? 9.022 -0.673 15.619 1.00 90.00 98 PRO A CA 1
ATOM 793 C C . PRO A 1 98 ? 10.283 -1.514 15.419 1.00 90.00 98 PRO A C 1
ATOM 795 O O . PRO A 1 98 ? 11.002 -1.785 16.385 1.00 90.00 98 PRO A O 1
ATOM 798 N N . SER A 1 99 ? 10.533 -1.932 14.185 1.00 92.31 99 SER A N 1
ATOM 799 C CA . SER A 1 99 ? 11.678 -2.769 13.841 1.00 92.31 99 SER A CA 1
ATOM 800 C C . SER A 1 99 ? 12.383 -2.252 12.600 1.00 92.31 99 SER A C 1
ATOM 802 O O . SER A 1 99 ? 11.756 -1.697 11.698 1.00 92.31 99 SER A O 1
ATOM 804 N N . GLU A 1 100 ? 13.681 -2.508 12.525 1.00 93.00 100 GLU A N 1
ATOM 805 C CA . GLU A 1 100 ? 14.426 -2.347 11.283 1.00 93.00 100 GLU A CA 1
ATOM 806 C C . GLU A 1 100 ? 14.129 -3.518 10.334 1.00 93.00 100 GLU A C 1
ATOM 808 O O . GLU A 1 100 ? 13.894 -4.640 10.801 1.00 93.00 100 GLU A O 1
ATOM 813 N N . PRO A 1 101 ? 14.123 -3.287 9.013 1.00 92.25 101 PRO A N 1
ATOM 814 C CA . PRO A 1 101 ? 14.049 -4.367 8.045 1.00 92.25 101 PRO A CA 1
ATOM 815 C C . PRO A 1 101 ? 15.349 -5.184 8.041 1.00 92.25 101 PRO A C 1
ATOM 817 O O . PRO A 1 101 ? 16.419 -4.682 8.398 1.00 92.25 101 PRO A O 1
ATOM 820 N N . ASP A 1 102 ? 15.282 -6.438 7.586 1.00 90.00 102 ASP A N 1
ATOM 821 C CA . ASP A 1 102 ? 16.485 -7.249 7.397 1.00 90.00 102 ASP A CA 1
ATOM 822 C C . ASP A 1 102 ? 17.252 -6.785 6.152 1.00 90.00 102 ASP A C 1
ATOM 824 O O . ASP A 1 102 ? 17.029 -7.245 5.032 1.00 90.00 102 ASP A O 1
ATOM 828 N N . SER A 1 103 ? 18.191 -5.863 6.351 1.00 89.50 103 SER A N 1
ATOM 829 C CA . SER A 1 103 ? 19.079 -5.383 5.291 1.00 89.50 103 SER A CA 1
ATOM 830 C C . SER A 1 103 ? 20.037 -6.458 4.765 1.00 89.50 103 SER A C 1
ATOM 832 O O . SER A 1 103 ? 20.618 -6.272 3.695 1.00 89.50 103 SER A O 1
ATOM 834 N N . ASN A 1 104 ? 20.176 -7.590 5.470 1.00 91.62 104 ASN A N 1
ATOM 835 C CA . ASN A 1 104 ? 20.960 -8.740 5.026 1.00 91.62 104 ASN A CA 1
ATOM 836 C C . ASN A 1 104 ? 20.133 -9.768 4.247 1.00 91.62 104 ASN A C 1
ATOM 838 O O . ASN A 1 104 ? 20.655 -10.830 3.896 1.00 91.62 104 ASN A O 1
ATOM 842 N N . ASN A 1 105 ? 18.869 -9.459 3.948 1.00 90.81 105 ASN A N 1
ATOM 843 C CA . ASN A 1 105 ? 18.013 -10.318 3.153 1.00 90.81 105 ASN A CA 1
ATOM 844 C C . ASN A 1 105 ? 18.686 -10.655 1.803 1.00 90.81 105 ASN A C 1
ATOM 846 O O . ASN A 1 105 ? 18.914 -9.748 0.992 1.00 90.81 105 ASN A O 1
ATOM 850 N N . PRO A 1 106 ? 18.953 -11.944 1.503 1.00 94.25 106 PRO A N 1
ATOM 851 C CA . PRO A 1 106 ? 19.625 -12.344 0.268 1.00 94.25 106 PRO A CA 1
ATOM 852 C C . PRO A 1 106 ? 18.902 -11.883 -1.001 1.00 94.25 106 PRO A C 1
ATOM 854 O O . PRO A 1 106 ? 19.548 -11.453 -1.952 1.00 94.25 106 PRO A O 1
ATOM 857 N N . SER A 1 107 ? 17.566 -11.920 -1.004 1.00 93.38 107 SER A N 1
ATOM 858 C CA . SER A 1 107 ? 16.728 -11.490 -2.132 1.00 93.38 107 SER A CA 1
ATOM 859 C C . SER A 1 107 ? 16.845 -9.988 -2.398 1.00 93.38 107 SER A C 1
ATOM 861 O O . SER A 1 107 ? 16.788 -9.551 -3.551 1.00 93.38 107 SER A O 1
ATOM 863 N N . PHE A 1 108 ? 17.001 -9.192 -1.339 1.00 96.75 108 PHE A N 1
ATOM 864 C CA . PHE A 1 108 ? 17.209 -7.751 -1.431 1.00 96.75 108 PHE A CA 1
ATOM 865 C C . PHE A 1 108 ? 18.641 -7.419 -1.866 1.00 96.75 108 PHE A C 1
ATOM 867 O O . PHE A 1 108 ? 18.823 -6.649 -2.808 1.00 96.75 108 PHE A O 1
ATOM 874 N N . ILE A 1 109 ? 19.648 -8.050 -1.249 1.00 97.00 109 ILE A N 1
ATOM 875 C CA . ILE A 1 109 ? 21.060 -7.882 -1.624 1.00 97.00 109 ILE A CA 1
ATOM 876 C C . ILE A 1 109 ? 21.265 -8.227 -3.099 1.00 97.00 109 ILE A C 1
ATOM 878 O O . ILE A 1 109 ? 21.832 -7.425 -3.836 1.00 97.00 109 ILE A O 1
ATOM 882 N N . GLU A 1 110 ? 20.777 -9.385 -3.551 1.00 95.56 110 GLU A N 1
ATOM 883 C CA . GLU A 1 110 ? 20.911 -9.820 -4.944 1.00 95.56 110 GLU A CA 1
ATOM 884 C C . GLU A 1 110 ? 20.307 -8.797 -5.913 1.00 95.56 110 GLU A C 1
ATOM 886 O O . GLU A 1 110 ? 20.917 -8.459 -6.927 1.00 95.56 110 GLU A O 1
ATOM 891 N N . PHE A 1 111 ? 19.129 -8.266 -5.583 1.00 96.12 111 PHE A N 1
ATOM 892 C CA . PHE A 1 111 ? 18.460 -7.250 -6.387 1.00 96.12 111 PHE A CA 1
ATOM 893 C C . PHE A 1 111 ? 19.279 -5.959 -6.489 1.00 96.12 111 PHE A C 1
ATOM 895 O O . PHE A 1 111 ? 19.506 -5.463 -7.594 1.00 96.12 111 PHE A O 1
ATOM 902 N N . ILE A 1 112 ? 19.766 -5.436 -5.361 1.00 96.44 112 ILE A N 1
ATOM 903 C CA . ILE A 1 112 ? 20.563 -4.205 -5.345 1.00 96.44 112 ILE A CA 1
ATOM 904 C C . ILE A 1 112 ? 21.897 -4.403 -6.071 1.00 96.44 112 ILE A C 1
ATOM 906 O O . ILE A 1 112 ? 22.273 -3.564 -6.889 1.00 96.44 112 ILE A O 1
ATOM 910 N N . GLU A 1 113 ? 22.584 -5.525 -5.857 1.00 96.31 113 GLU A N 1
ATOM 911 C CA . GLU A 1 113 ? 23.816 -5.857 -6.582 1.00 96.31 113 GLU A CA 1
ATOM 912 C C . GLU A 1 113 ? 23.576 -5.987 -8.093 1.00 96.31 113 GLU A C 1
ATOM 914 O O . GLU A 1 113 ? 24.390 -5.536 -8.906 1.00 96.31 113 GLU A O 1
ATOM 919 N N . PHE A 1 114 ? 22.426 -6.529 -8.503 1.00 94.62 114 PHE A N 1
ATOM 920 C CA . PHE A 1 114 ? 22.064 -6.586 -9.915 1.00 94.62 114 PHE A CA 1
ATOM 921 C C . PHE A 1 114 ? 21.857 -5.186 -10.508 1.00 94.62 114 PHE A C 1
ATOM 923 O O . PHE A 1 114 ? 22.385 -4.907 -11.589 1.00 94.62 114 PHE A O 1
ATOM 930 N N . ILE A 1 115 ? 21.175 -4.279 -9.801 1.00 94.94 115 ILE A N 1
ATOM 931 C CA . ILE A 1 115 ? 21.032 -2.875 -10.224 1.00 94.94 115 ILE A CA 1
ATOM 932 C C . ILE A 1 115 ? 22.401 -2.185 -10.299 1.00 94.94 115 ILE A C 1
ATOM 934 O O . ILE A 1 115 ? 22.718 -1.569 -11.318 1.00 94.94 115 ILE A O 1
ATOM 938 N N . ARG A 1 116 ? 23.253 -2.345 -9.276 1.00 95.69 116 ARG A N 1
ATOM 939 C CA . ARG A 1 116 ? 24.628 -1.804 -9.231 1.00 95.69 116 ARG A CA 1
ATOM 940 C C . ARG A 1 116 ? 25.483 -2.272 -10.400 1.00 95.69 116 ARG A C 1
ATOM 942 O O . ARG A 1 116 ? 26.302 -1.510 -10.909 1.00 95.69 116 ARG A O 1
ATOM 949 N N . SER A 1 117 ? 25.266 -3.502 -10.866 1.00 94.31 117 SER A N 1
ATOM 950 C CA . SER A 1 117 ? 25.961 -4.045 -12.035 1.00 94.31 117 SER A CA 1
ATOM 951 C C . SER A 1 117 ? 25.558 -3.386 -13.360 1.00 94.31 117 SER A C 1
ATOM 953 O O . SER A 1 117 ? 26.215 -3.623 -14.372 1.00 94.31 117 SER A O 1
ATOM 955 N N . LYS A 1 118 ? 24.477 -2.588 -13.373 1.00 92.25 118 LYS A N 1
ATOM 956 C CA . LYS A 1 118 ? 23.917 -1.896 -14.549 1.00 92.25 118 LYS A CA 1
ATOM 957 C C . LYS A 1 118 ? 23.499 -2.830 -15.694 1.00 92.25 118 LYS A C 1
ATOM 959 O O . LYS A 1 118 ? 23.213 -2.377 -16.802 1.00 92.25 118 LYS A O 1
ATOM 964 N N . LYS A 1 119 ? 23.409 -4.140 -15.435 1.00 87.75 119 LYS A N 1
ATOM 965 C CA . LYS A 1 119 ? 23.049 -5.155 -16.438 1.00 87.75 119 LYS A CA 1
ATOM 966 C C . LYS A 1 119 ? 21.635 -4.980 -16.993 1.00 87.75 119 LYS A C 1
ATOM 968 O O . LYS A 1 119 ? 21.444 -5.257 -18.174 1.00 87.75 119 LYS A O 1
ATOM 973 N N . ILE A 1 120 ? 20.705 -4.443 -16.191 1.00 86.88 120 ILE A N 1
ATOM 974 C CA . ILE A 1 120 ? 19.335 -4.088 -16.621 1.00 86.88 120 ILE A CA 1
ATOM 975 C C . ILE A 1 120 ? 19.306 -3.097 -17.797 1.00 86.88 120 ILE A C 1
ATOM 977 O O . ILE A 1 120 ? 18.339 -3.071 -18.549 1.00 86.88 120 ILE A O 1
ATOM 981 N N . PHE A 1 121 ? 20.368 -2.302 -17.975 1.00 85.69 121 PHE A N 1
ATOM 982 C CA . PHE A 1 121 ? 20.488 -1.300 -19.040 1.00 85.69 121 PHE A CA 1
ATOM 983 C C . PHE A 1 121 ? 21.464 -1.707 -20.151 1.00 85.69 121 PHE A C 1
ATOM 985 O O . PHE A 1 121 ? 21.749 -0.929 -21.057 1.00 85.69 121 PHE A O 1
ATOM 992 N N . SER A 1 122 ? 22.020 -2.918 -20.082 1.00 78.94 122 SER A N 1
ATOM 993 C CA . SER A 1 122 ? 22.912 -3.435 -21.125 1.00 78.94 122 SER A CA 1
ATOM 994 C C . SER A 1 122 ? 22.108 -3.900 -22.350 1.00 78.94 122 SER A C 1
ATOM 996 O O . SER A 1 122 ? 20.892 -4.055 -22.281 1.00 78.94 122 SER A O 1
ATOM 998 N N . SER A 1 123 ? 22.744 -4.136 -23.500 1.00 61.53 123 SER A N 1
ATOM 999 C CA . SER A 1 123 ? 22.035 -4.642 -24.690 1.00 61.53 123 SER A CA 1
ATOM 1000 C C . SER A 1 123 ? 21.292 -5.962 -24.403 1.00 61.53 123 SER A C 1
ATOM 1002 O O . SER A 1 123 ? 21.752 -6.750 -23.571 1.00 61.53 123 SER A O 1
ATOM 1004 N N . PRO A 1 124 ? 20.148 -6.223 -25.066 1.00 59.41 124 PRO A N 1
ATOM 1005 C CA . PRO A 1 124 ? 19.241 -7.296 -24.677 1.00 59.41 124 PRO A CA 1
ATOM 1006 C C . PRO A 1 124 ? 19.895 -8.677 -24.733 1.00 59.41 124 PRO A C 1
ATOM 1008 O O . PRO A 1 124 ? 20.439 -9.105 -25.753 1.00 59.41 124 PRO A O 1
ATOM 1011 N N . SER A 1 125 ? 19.784 -9.401 -23.621 1.00 51.88 125 SER A N 1
ATOM 1012 C CA . SER A 1 125 ? 20.192 -10.797 -23.519 1.00 51.88 125 SER A CA 1
ATOM 1013 C C . SER A 1 125 ? 19.055 -11.700 -23.996 1.00 51.88 125 SER A C 1
ATOM 1015 O O . SER A 1 125 ? 18.141 -11.999 -23.243 1.00 51.88 125 SER A O 1
ATOM 1017 N N . SER A 1 126 ? 19.173 -12.193 -25.229 1.00 51.38 126 SER A N 1
ATOM 1018 C CA . SER A 1 126 ? 18.424 -13.317 -25.821 1.00 51.38 126 SER A CA 1
ATOM 1019 C C . SER A 1 126 ? 16.892 -13.165 -26.030 1.00 51.38 126 SER A C 1
ATOM 1021 O O . SER A 1 126 ? 16.150 -12.775 -25.137 1.00 51.38 126 SER A O 1
ATOM 1023 N N . PRO A 1 127 ? 16.353 -13.592 -27.191 1.00 52.16 127 PRO A N 1
ATOM 1024 C CA . PRO A 1 127 ? 14.931 -13.464 -27.562 1.00 52.16 127 PRO A CA 1
ATOM 1025 C C . PRO A 1 127 ? 13.945 -14.389 -26.806 1.00 52.16 127 PRO A C 1
ATOM 1027 O O . PRO A 1 127 ? 12.761 -14.414 -27.128 1.00 52.16 127 PRO A O 1
ATOM 1030 N N . GLY A 1 128 ? 14.397 -15.153 -25.806 1.00 53.50 128 GLY A N 1
ATOM 1031 C CA . GLY A 1 128 ? 13.709 -16.355 -25.305 1.00 53.50 128 GLY A CA 1
ATOM 1032 C C . GLY A 1 128 ? 12.452 -16.167 -24.443 1.00 53.50 128 GLY A C 1
ATOM 1033 O O . GLY A 1 128 ? 11.856 -17.169 -24.061 1.00 53.50 128 GLY A O 1
ATOM 1034 N N . LYS A 1 129 ? 12.037 -14.936 -24.115 1.00 58.16 129 LYS A N 1
ATOM 1035 C CA . LYS A 1 129 ? 10.855 -14.673 -23.262 1.00 58.16 129 LYS A CA 1
ATOM 1036 C C . LYS A 1 129 ? 9.858 -13.661 -23.836 1.00 58.16 129 LYS A C 1
ATOM 1038 O O . LYS A 1 129 ? 8.963 -13.215 -23.132 1.00 58.16 129 LYS A O 1
ATOM 1043 N N . ARG A 1 130 ? 9.963 -13.277 -25.112 1.00 61.19 130 ARG A N 1
ATOM 1044 C CA . ARG A 1 130 ? 9.036 -12.277 -25.681 1.00 61.19 130 ARG A CA 1
ATOM 1045 C C . ARG A 1 130 ? 7.589 -12.781 -25.778 1.00 61.19 130 ARG A C 1
ATOM 1047 O O . ARG A 1 130 ? 6.671 -11.981 -25.640 1.00 61.19 130 ARG A O 1
ATOM 1054 N N . ASP A 1 131 ? 7.379 -14.089 -25.923 1.00 68.06 131 ASP A N 1
ATOM 1055 C CA . ASP A 1 131 ? 6.047 -14.677 -26.151 1.00 68.06 131 ASP A CA 1
ATOM 1056 C C . ASP A 1 131 ? 5.121 -14.640 -24.914 1.00 68.06 131 ASP A C 1
ATOM 1058 O O . ASP A 1 131 ? 3.887 -14.711 -25.033 1.00 68.06 131 ASP A O 1
ATOM 1062 N N . THR A 1 132 ? 5.695 -14.490 -23.713 1.00 82.94 132 THR A N 1
ATOM 1063 C CA . THR A 1 132 ? 4.935 -14.326 -22.461 1.00 82.94 132 THR A CA 1
ATOM 1064 C C . THR A 1 132 ? 4.372 -12.916 -22.301 1.00 82.94 132 THR A C 1
ATOM 1066 O O . THR A 1 132 ? 3.397 -12.729 -21.577 1.00 82.94 132 THR A O 1
ATOM 1069 N N . TYR A 1 133 ? 4.930 -11.940 -23.017 1.00 89.38 133 TYR A N 1
ATOM 1070 C CA . TYR A 1 133 ? 4.549 -10.535 -22.933 1.00 89.38 133 TYR A CA 1
ATOM 1071 C C . TYR A 1 133 ? 3.707 -10.093 -24.134 1.00 89.38 133 TYR A C 1
ATOM 1073 O O . TYR A 1 133 ? 3.595 -10.787 -25.147 1.00 89.38 133 TYR A O 1
ATOM 1081 N N . PHE A 1 134 ? 3.081 -8.922 -24.020 1.00 90.75 134 PHE A N 1
ATOM 1082 C CA . PHE A 1 134 ? 2.469 -8.237 -25.151 1.00 90.75 134 PHE A CA 1
ATOM 1083 C C . PHE A 1 134 ? 3.388 -7.106 -25.627 1.00 90.75 134 PHE A C 1
ATOM 1085 O O . PHE A 1 134 ? 3.508 -6.081 -24.962 1.00 90.75 134 PHE A O 1
ATOM 1092 N N . ALA A 1 135 ? 4.063 -7.303 -26.760 1.00 90.69 135 ALA A N 1
ATOM 1093 C CA . ALA A 1 135 ? 5.004 -6.319 -27.288 1.00 90.69 135 ALA A CA 1
ATOM 1094 C C . ALA A 1 135 ? 4.288 -5.087 -27.867 1.00 90.69 135 ALA A C 1
ATOM 1096 O O . ALA A 1 135 ? 3.395 -5.208 -28.709 1.00 90.69 135 ALA A O 1
ATOM 1097 N N . ILE A 1 136 ? 4.723 -3.910 -27.426 1.00 89.25 136 ILE A N 1
ATOM 1098 C CA . ILE A 1 136 ? 4.364 -2.595 -27.944 1.00 89.25 136 ILE A CA 1
ATOM 1099 C C . ILE A 1 136 ? 5.595 -2.063 -28.674 1.00 89.25 136 ILE A C 1
ATOM 1101 O O . ILE A 1 136 ? 6.618 -1.798 -28.053 1.00 89.25 136 ILE A O 1
ATOM 1105 N N . ASN A 1 137 ? 5.497 -1.930 -29.995 1.00 85.75 137 ASN A N 1
ATOM 1106 C CA . ASN A 1 137 ? 6.600 -1.447 -30.839 1.00 85.75 137 ASN A CA 1
ATOM 1107 C C . ASN A 1 137 ? 6.468 0.045 -31.186 1.00 85.75 137 ASN A C 1
ATOM 1109 O O . ASN A 1 137 ? 7.305 0.588 -31.897 1.00 85.75 137 ASN A O 1
ATOM 1113 N N . ASP A 1 138 ? 5.384 0.682 -30.745 1.00 88.31 138 ASP A N 1
ATOM 1114 C CA . ASP A 1 138 ? 5.083 2.083 -31.005 1.00 88.31 138 ASP A CA 1
ATOM 1115 C C . ASP A 1 138 ? 5.328 2.890 -29.728 1.00 88.31 138 ASP A C 1
ATOM 1117 O O . ASP A 1 138 ? 4.707 2.623 -28.696 1.00 88.31 138 ASP A O 1
ATOM 1121 N N . LEU A 1 139 ? 6.272 3.833 -29.790 1.00 87.88 139 LEU A N 1
ATOM 1122 C CA . LEU A 1 139 ? 6.690 4.622 -28.631 1.00 87.88 139 LEU A CA 1
ATOM 1123 C C . LEU A 1 139 ? 5.531 5.462 -28.077 1.00 87.88 139 LEU A C 1
ATOM 1125 O O . LEU A 1 139 ? 5.313 5.463 -26.870 1.00 87.88 139 LEU A O 1
ATOM 1129 N N . GLU A 1 140 ? 4.745 6.102 -28.948 1.00 89.31 140 GLU A N 1
ATOM 1130 C CA . GLU A 1 140 ? 3.599 6.928 -28.545 1.00 89.31 140 GLU A CA 1
ATOM 1131 C C . GLU A 1 140 ? 2.550 6.091 -27.793 1.00 89.31 140 GLU A C 1
ATOM 1133 O O . GLU A 1 140 ? 2.034 6.492 -26.747 1.00 89.31 140 GLU A O 1
ATOM 1138 N N . MET A 1 141 ? 2.268 4.879 -28.272 1.00 89.19 141 MET A N 1
ATOM 1139 C CA . MET A 1 141 ? 1.389 3.940 -27.585 1.00 89.19 141 MET A CA 1
ATOM 1140 C C . MET A 1 141 ? 1.979 3.472 -26.252 1.00 89.19 141 MET A C 1
ATOM 1142 O O . MET A 1 141 ? 1.237 3.351 -25.278 1.00 89.19 141 MET A O 1
ATOM 1146 N N . ALA A 1 142 ? 3.285 3.201 -26.180 1.00 90.00 142 ALA A N 1
ATOM 1147 C CA . ALA A 1 142 ? 3.942 2.808 -24.935 1.00 90.00 142 ALA A CA 1
ATOM 1148 C C . ALA A 1 142 ? 3.874 3.925 -23.878 1.00 90.00 142 ALA A C 1
ATOM 1150 O O . ALA A 1 142 ? 3.527 3.650 -22.731 1.00 90.00 142 ALA A O 1
ATOM 1151 N N . GLU A 1 143 ? 4.111 5.178 -24.269 1.00 89.19 143 GLU A N 1
ATOM 1152 C CA . GLU A 1 143 ? 3.953 6.360 -23.410 1.00 89.19 143 GLU A CA 1
ATOM 1153 C C . GLU A 1 143 ? 2.505 6.525 -22.944 1.00 89.19 143 GLU A C 1
ATOM 1155 O O . GLU A 1 143 ? 2.229 6.690 -21.752 1.00 89.19 143 GLU A O 1
ATOM 1160 N N . LYS A 1 144 ? 1.544 6.401 -23.868 1.00 88.88 144 LYS A N 1
ATOM 1161 C CA . LYS A 1 144 ? 0.120 6.467 -23.532 1.00 88.88 144 LYS A CA 1
ATOM 1162 C C . LYS A 1 144 ? -0.269 5.382 -22.530 1.00 88.88 144 LYS A C 1
ATOM 1164 O O . LYS A 1 144 ? -1.021 5.669 -21.601 1.00 88.88 144 LYS A O 1
ATOM 1169 N N . LEU A 1 145 ? 0.231 4.157 -22.699 1.00 89.12 145 LEU A N 1
ATOM 1170 C CA . LEU A 1 145 ? -0.022 3.052 -21.775 1.00 89.12 145 LEU A CA 1
ATOM 1171 C C . LEU A 1 145 ? 0.580 3.304 -20.385 1.00 89.12 145 LEU A C 1
ATOM 1173 O O . LEU A 1 145 ? -0.085 3.038 -19.380 1.00 89.12 145 LEU A O 1
ATOM 1177 N N . ALA A 1 146 ? 1.794 3.853 -20.333 1.00 86.31 146 ALA A N 1
ATOM 1178 C CA . ALA A 1 146 ? 2.495 4.120 -19.084 1.00 86.31 146 ALA A CA 1
ATOM 1179 C C . ALA A 1 146 ? 1.830 5.250 -18.276 1.00 86.31 146 ALA A C 1
ATOM 1181 O O . ALA A 1 146 ? 1.690 5.147 -17.055 1.00 86.31 146 ALA A O 1
ATOM 1182 N N . TRP A 1 147 ? 1.369 6.313 -18.945 1.00 84.56 147 TRP A N 1
ATOM 1183 C CA . TRP A 1 147 ? 0.963 7.552 -18.270 1.00 84.56 147 TRP A CA 1
ATOM 1184 C C . TRP A 1 147 ? -0.548 7.761 -18.171 1.00 84.56 147 TRP A C 1
ATOM 1186 O O . TRP A 1 147 ? -1.032 8.364 -17.207 1.00 84.56 147 TRP A O 1
ATOM 1196 N N . HIS A 1 148 ? -1.325 7.288 -19.147 1.00 79.19 148 HIS A N 1
ATOM 1197 C CA . HIS A 1 148 ? -2.725 7.678 -19.275 1.00 79.19 148 HIS A CA 1
ATOM 1198 C C . HIS A 1 148 ? -3.671 6.681 -18.593 1.00 79.19 148 HIS A C 1
ATOM 1200 O O . HIS A 1 148 ? -3.786 5.533 -18.992 1.00 79.19 148 HIS A O 1
ATOM 1206 N N . GLN A 1 149 ? -4.446 7.112 -17.594 1.00 70.38 149 GLN A N 1
ATOM 1207 C CA . GLN A 1 149 ? -5.360 6.199 -16.881 1.00 70.38 149 GLN A CA 1
ATOM 1208 C C . GLN A 1 149 ? -6.621 5.811 -17.679 1.00 70.38 149 GLN A C 1
ATOM 1210 O O . GLN A 1 149 ? -7.267 4.819 -17.353 1.00 70.38 149 GLN A O 1
ATOM 1215 N N . GLY A 1 150 ? -6.982 6.581 -18.709 1.00 71.75 150 GLY A N 1
ATOM 1216 C CA . GLY A 1 150 ? -8.152 6.349 -19.566 1.00 71.75 150 GLY A CA 1
ATOM 1217 C C . GLY A 1 150 ? -7.802 5.702 -20.906 1.00 71.75 150 GLY A C 1
ATOM 1218 O O . GLY A 1 150 ? -8.180 6.233 -21.945 1.00 71.75 150 GLY A O 1
ATOM 1219 N N . ILE A 1 151 ? -6.980 4.651 -20.909 1.00 77.50 151 ILE A N 1
ATOM 1220 C CA . ILE A 1 151 ? -6.723 3.875 -22.131 1.00 77.50 151 ILE A CA 1
ATOM 1221 C C . ILE A 1 151 ? -7.952 3.008 -22.432 1.00 77.50 151 ILE A C 1
ATOM 1223 O O . ILE A 1 151 ? -8.551 2.435 -21.521 1.00 77.50 151 ILE A O 1
ATOM 1227 N N . ASP A 1 152 ? -8.317 2.907 -23.710 1.00 82.00 152 ASP A N 1
ATOM 1228 C CA . ASP A 1 152 ? -9.425 2.066 -24.152 1.00 82.00 152 ASP A CA 1
ATOM 1229 C C . ASP A 1 152 ? -9.183 0.576 -23.863 1.00 82.00 152 ASP A C 1
ATOM 1231 O O . ASP A 1 152 ? -8.055 0.070 -23.846 1.00 82.00 152 ASP A O 1
ATOM 1235 N N . GLN A 1 153 ? -10.284 -0.158 -23.695 1.00 82.06 153 GLN A N 1
ATOM 1236 C CA . GLN A 1 153 ? -10.254 -1.617 -23.630 1.00 82.06 153 GLN A CA 1
ATOM 1237 C C . GLN A 1 153 ? -9.537 -2.192 -24.871 1.00 82.06 153 GLN A C 1
ATOM 1239 O O . GLN A 1 153 ? -9.756 -1.704 -25.982 1.00 82.06 153 GLN A O 1
ATOM 1244 N N . PRO A 1 154 ? -8.702 -3.239 -24.725 1.00 82.44 154 PRO A N 1
ATOM 1245 C CA . PRO A 1 154 ? -8.611 -4.151 -23.580 1.00 82.44 154 PRO A CA 1
ATOM 1246 C C . PRO A 1 154 ? -7.506 -3.810 -22.559 1.00 82.44 154 PRO A C 1
ATOM 1248 O O . PRO A 1 154 ? -7.073 -4.702 -21.827 1.00 82.44 154 PRO A O 1
ATOM 1251 N N . PHE A 1 155 ? -6.975 -2.587 -22.542 1.00 82.19 155 PHE A N 1
ATOM 1252 C CA . PHE A 1 155 ? -5.880 -2.230 -21.638 1.00 82.19 155 PHE A CA 1
ATOM 1253 C C . PHE A 1 155 ? -6.395 -1.803 -20.261 1.00 82.19 155 PHE A C 1
ATOM 1255 O O . PHE A 1 155 ? -7.436 -1.157 -20.141 1.00 82.19 155 PHE A O 1
ATOM 1262 N N . LEU A 1 156 ? -5.657 -2.175 -19.215 1.00 81.38 156 LEU A N 1
ATOM 1263 C CA . LEU A 1 156 ? -5.887 -1.681 -17.859 1.00 81.38 156 LEU A CA 1
ATOM 1264 C C . LEU A 1 156 ? -4.978 -0.486 -17.574 1.00 81.38 156 LEU A C 1
ATOM 1266 O O . LEU A 1 156 ? -3.881 -0.383 -18.119 1.00 81.38 156 LEU A O 1
ATOM 1270 N N . SER A 1 157 ? -5.424 0.391 -16.671 1.00 87.00 157 SER A N 1
ATOM 1271 C CA . SER A 1 157 ? -4.606 1.496 -16.167 1.00 87.00 157 SER A CA 1
ATOM 1272 C C . SER A 1 157 ? -3.348 0.949 -15.489 1.00 87.00 157 SER A C 1
ATOM 1274 O O . SER A 1 157 ? -3.427 0.355 -14.408 1.00 87.00 157 SER A O 1
ATOM 1276 N N . TRP A 1 158 ? -2.192 1.169 -16.120 1.00 89.88 158 TRP A N 1
ATOM 1277 C CA . TRP A 1 158 ? -0.894 0.729 -15.609 1.00 89.88 158 TRP A CA 1
ATOM 1278 C C . TRP A 1 158 ? -0.617 1.299 -14.215 1.00 89.88 158 TRP A C 1
ATOM 1280 O O . TRP A 1 158 ? -0.313 0.567 -13.275 1.00 89.88 158 TRP A O 1
ATOM 1290 N N . ASN A 1 159 ? -0.859 2.600 -14.048 1.00 88.75 159 ASN A N 1
ATOM 1291 C CA . ASN A 1 159 ? -0.739 3.306 -12.771 1.00 88.75 159 ASN A CA 1
ATOM 1292 C C . ASN A 1 159 ? -1.655 2.742 -11.685 1.00 88.75 159 ASN A C 1
ATOM 1294 O O . ASN A 1 159 ? -1.245 2.631 -10.529 1.00 88.75 159 ASN A O 1
ATOM 1298 N N . GLY A 1 160 ? -2.883 2.360 -12.045 1.00 89.19 160 GLY A N 1
ATOM 1299 C CA . GLY A 1 160 ? -3.809 1.720 -11.113 1.00 89.19 160 GLY A CA 1
ATOM 1300 C C . GLY A 1 160 ? -3.273 0.381 -10.604 1.00 89.19 160 GLY A C 1
ATOM 1301 O O . GLY A 1 160 ? -3.297 0.125 -9.400 1.00 89.19 160 GLY A O 1
ATOM 1302 N N . LEU A 1 161 ? -2.729 -0.437 -11.509 1.00 91.00 161 LEU A N 1
ATOM 1303 C CA . LEU A 1 161 ? -2.175 -1.746 -11.171 1.00 91.00 161 LEU A CA 1
ATOM 1304 C C . LEU A 1 161 ? -0.908 -1.626 -10.304 1.00 91.00 161 LEU A C 1
ATOM 1306 O O . LEU A 1 161 ? -0.812 -2.289 -9.269 1.00 91.00 161 LEU A O 1
ATOM 1310 N N . ARG A 1 162 ? 0.011 -0.714 -10.654 1.00 93.12 162 ARG A N 1
ATOM 1311 C CA . ARG A 1 162 ? 1.197 -0.400 -9.837 1.00 93.12 162 ARG A CA 1
ATOM 1312 C C . ARG A 1 162 ? 0.823 0.104 -8.446 1.00 93.12 162 ARG A C 1
ATOM 1314 O O . ARG A 1 162 ? 1.327 -0.411 -7.452 1.00 93.12 162 ARG A O 1
ATOM 1321 N N . SER A 1 163 ? -0.137 1.027 -8.354 1.00 92.44 163 SER A N 1
ATOM 1322 C CA . SER A 1 163 ? -0.623 1.552 -7.068 1.00 92.44 163 SER A CA 1
ATOM 1323 C C . SER A 1 163 ? -1.222 0.454 -6.188 1.00 92.44 163 SER A C 1
ATOM 1325 O O . SER A 1 163 ? -1.044 0.457 -4.970 1.00 92.44 163 SER A O 1
ATOM 1327 N N . GLN A 1 164 ? -1.931 -0.507 -6.788 1.00 92.44 164 GLN A N 1
ATOM 1328 C CA . GLN A 1 164 ? -2.488 -1.643 -6.059 1.00 92.44 164 GLN A CA 1
ATOM 1329 C C . GLN A 1 164 ? -1.392 -2.568 -5.515 1.00 92.44 164 GLN A C 1
ATOM 1331 O O . GLN A 1 164 ? -1.515 -3.042 -4.383 1.00 92.44 164 GLN A O 1
ATOM 1336 N N . ALA A 1 165 ? -0.338 -2.827 -6.291 1.00 94.56 165 ALA A N 1
ATOM 1337 C CA . ALA A 1 165 ? 0.804 -3.618 -5.844 1.00 94.56 165 ALA A CA 1
ATOM 1338 C C . ALA A 1 165 ? 1.586 -2.908 -4.724 1.00 94.56 165 ALA A C 1
ATOM 1340 O O . ALA A 1 165 ? 1.799 -3.498 -3.663 1.00 94.56 165 ALA A O 1
ATOM 1341 N N . ALA A 1 166 ? 1.896 -1.621 -4.903 1.00 95.62 166 ALA A N 1
ATOM 1342 C CA . ALA A 1 166 ? 2.550 -0.786 -3.897 1.00 95.62 166 ALA A CA 1
ATOM 1343 C C . ALA A 1 166 ? 1.748 -0.740 -2.587 1.00 95.62 166 ALA A C 1
ATOM 1345 O O . ALA A 1 166 ? 2.296 -0.931 -1.502 1.00 95.62 166 ALA A O 1
ATOM 1346 N N . LYS A 1 167 ? 0.415 -0.598 -2.665 1.00 95.38 167 LYS A N 1
ATOM 1347 C CA . LYS A 1 167 ? -0.468 -0.594 -1.486 1.00 95.38 167 LYS A CA 1
ATOM 1348 C C . LYS A 1 167 ? -0.358 -1.871 -0.648 1.00 95.38 167 LYS A C 1
ATOM 1350 O O . LYS A 1 167 ? -0.496 -1.793 0.574 1.00 95.38 167 LYS A O 1
ATOM 1355 N N . GLN A 1 168 ? -0.132 -3.033 -1.266 1.00 95.12 168 GLN A N 1
ATOM 1356 C CA . GLN A 1 168 ? 0.041 -4.292 -0.530 1.00 95.12 168 GLN A CA 1
ATOM 1357 C C . GLN A 1 168 ? 1.320 -4.265 0.311 1.00 95.12 168 GLN A C 1
ATOM 1359 O O . GLN A 1 168 ? 1.269 -4.563 1.504 1.00 95.12 168 GLN A O 1
ATOM 1364 N N . VAL A 1 169 ? 2.434 -3.832 -0.285 1.00 96.81 169 VAL A N 1
ATOM 1365 C CA . VAL A 1 169 ? 3.721 -3.687 0.410 1.00 96.81 169 VAL A CA 1
ATOM 1366 C C . VAL A 1 169 ? 3.634 -2.618 1.497 1.00 96.81 169 VAL A C 1
ATOM 1368 O O . VAL A 1 169 ? 3.981 -2.889 2.645 1.00 96.81 169 VAL A O 1
ATOM 1371 N N . TYR A 1 170 ? 3.074 -1.449 1.166 1.00 95.75 170 TYR A N 1
ATOM 1372 C CA . TYR A 1 170 ? 2.819 -0.353 2.104 1.00 95.75 170 TYR A CA 1
ATOM 1373 C C . TYR A 1 170 ? 2.057 -0.814 3.341 1.00 95.75 170 TYR A C 1
ATOM 1375 O O . TYR A 1 170 ? 2.476 -0.582 4.473 1.00 95.75 170 TYR A O 1
ATOM 1383 N N . THR A 1 171 ? 0.935 -1.501 3.119 1.00 93.00 171 THR A N 1
ATOM 1384 C CA . THR A 1 171 ? 0.086 -1.989 4.206 1.00 93.00 171 THR A CA 1
ATOM 1385 C C . THR A 1 171 ? 0.871 -2.923 5.119 1.00 93.00 171 THR A C 1
ATOM 1387 O O . THR A 1 171 ? 0.745 -2.820 6.336 1.00 93.00 171 THR A O 1
ATOM 1390 N N . TYR A 1 172 ? 1.704 -3.797 4.550 1.00 94.75 172 TYR A N 1
ATOM 1391 C CA . TYR A 1 172 ? 2.497 -4.736 5.328 1.00 94.75 172 TYR A CA 1
ATOM 1392 C C . TYR A 1 172 ? 3.511 -4.038 6.236 1.00 94.75 172 TYR A C 1
ATOM 1394 O O . TYR A 1 172 ? 3.481 -4.262 7.447 1.00 94.75 172 TYR A O 1
ATOM 1402 N N . TYR A 1 173 ? 4.390 -3.188 5.698 1.00 94.69 173 TYR A N 1
ATOM 1403 C CA . TYR A 1 173 ? 5.426 -2.574 6.533 1.00 94.69 173 TYR A CA 1
ATOM 1404 C C . TYR A 1 173 ? 4.835 -1.569 7.528 1.00 94.69 173 TYR A C 1
ATOM 1406 O O . TYR A 1 173 ? 5.300 -1.492 8.662 1.00 94.69 173 TYR A O 1
ATOM 1414 N N . PHE A 1 174 ? 3.755 -0.868 7.161 1.00 91.44 174 PHE A N 1
ATOM 1415 C CA . PHE A 1 174 ? 3.055 0.041 8.067 1.00 91.44 174 PHE A CA 1
ATOM 1416 C C . PHE A 1 174 ? 2.432 -0.710 9.249 1.00 91.44 174 PHE A C 1
ATOM 1418 O O . PHE A 1 174 ? 2.629 -0.341 10.407 1.00 91.44 174 PHE A O 1
ATOM 1425 N N . GLU A 1 175 ? 1.706 -1.800 8.982 1.00 88.94 175 GLU A N 1
ATOM 1426 C CA . GLU A 1 175 ? 1.055 -2.586 10.033 1.00 88.94 175 GLU A CA 1
ATOM 1427 C C . GLU A 1 175 ? 2.031 -3.318 10.951 1.00 88.94 175 GLU A C 1
ATOM 1429 O O . GLU A 1 175 ? 1.684 -3.594 12.102 1.00 88.94 175 GLU A O 1
ATOM 1434 N N . ASN A 1 176 ? 3.216 -3.646 10.441 1.00 91.38 176 ASN A N 1
ATOM 1435 C CA . ASN A 1 176 ? 4.281 -4.289 11.200 1.00 91.38 176 ASN A CA 1
ATOM 1436 C C . ASN A 1 176 ? 5.298 -3.283 11.763 1.00 91.38 176 ASN A C 1
ATOM 1438 O O . ASN A 1 176 ? 6.263 -3.700 12.391 1.00 91.38 176 ASN A O 1
ATOM 1442 N N . LYS A 1 177 ? 5.070 -1.971 11.583 1.00 91.56 177 LYS A N 1
ATOM 1443 C CA . LYS A 1 177 ? 5.945 -0.881 12.051 1.00 91.56 177 LYS A CA 1
ATOM 1444 C C . LYS A 1 177 ? 7.411 -1.069 11.632 1.00 91.56 177 LYS A C 1
ATOM 1446 O O . LYS A 1 177 ? 8.324 -0.768 12.400 1.00 91.56 177 LYS A O 1
ATOM 1451 N N . ILE A 1 178 ? 7.620 -1.581 10.424 1.00 95.19 178 ILE A N 1
ATOM 1452 C CA . ILE A 1 178 ? 8.951 -1.765 9.852 1.00 95.19 178 ILE A CA 1
ATOM 1453 C C . ILE A 1 178 ? 9.404 -0.415 9.289 1.00 95.19 178 ILE A C 1
ATOM 1455 O O . ILE A 1 178 ? 8.669 0.201 8.512 1.00 95.19 178 ILE A O 1
ATOM 1459 N N . SER A 1 179 ? 10.584 0.051 9.702 1.00 94.88 179 SER A N 1
ATOM 1460 C CA . SER A 1 179 ? 11.180 1.277 9.165 1.00 94.88 179 SER A CA 1
ATOM 1461 C C . SER A 1 179 ? 11.514 1.118 7.681 1.00 94.88 179 SER A C 1
ATOM 1463 O O . SER A 1 179 ? 11.955 0.056 7.241 1.00 94.88 179 SER A O 1
ATOM 1465 N N . MET A 1 180 ? 11.318 2.186 6.910 1.00 96.19 180 MET A N 1
ATOM 1466 C CA . MET A 1 180 ? 11.690 2.248 5.494 1.00 96.19 180 MET A CA 1
ATOM 1467 C C . MET A 1 180 ? 12.807 3.263 5.225 1.00 96.19 180 MET A C 1
ATOM 1469 O O . MET A 1 180 ? 13.139 3.484 4.062 1.00 96.19 180 MET A O 1
ATOM 1473 N N . ASP A 1 181 ? 13.442 3.802 6.274 1.00 95.31 181 ASP A N 1
ATOM 1474 C CA . ASP A 1 181 ? 14.494 4.826 6.182 1.00 95.31 181 ASP A CA 1
ATOM 1475 C C . ASP A 1 181 ? 15.656 4.375 5.282 1.00 95.31 181 ASP A C 1
ATOM 1477 O O . ASP A 1 181 ? 16.158 5.143 4.468 1.00 95.31 181 ASP A O 1
ATOM 1481 N N . LEU A 1 182 ? 16.035 3.088 5.326 1.00 95.31 182 LEU A N 1
ATOM 1482 C CA . LEU A 1 182 ? 17.045 2.533 4.416 1.00 95.31 182 LEU A CA 1
ATOM 1483 C C . LEU A 1 182 ? 16.669 2.735 2.937 1.00 95.31 182 LEU A C 1
ATOM 1485 O O . LEU A 1 182 ? 17.530 3.075 2.121 1.00 95.31 182 LEU A O 1
ATOM 1489 N N . ILE A 1 183 ? 15.399 2.520 2.576 1.00 96.31 183 ILE A N 1
ATOM 1490 C CA . ILE A 1 183 ? 14.936 2.770 1.208 1.00 96.31 183 ILE A CA 1
ATOM 1491 C C . ILE A 1 183 ? 14.874 4.263 0.929 1.00 96.31 183 ILE A C 1
ATOM 1493 O O . ILE A 1 183 ? 15.383 4.699 -0.103 1.00 96.31 183 ILE A O 1
ATOM 1497 N N . ASP A 1 184 ? 14.242 5.021 1.817 1.00 93.94 184 ASP A N 1
ATOM 1498 C CA . ASP A 1 184 ? 13.900 6.422 1.582 1.00 93.94 184 ASP A CA 1
ATOM 1499 C C . ASP A 1 184 ? 15.154 7.311 1.524 1.00 93.94 184 ASP A C 1
ATOM 1501 O O . ASP A 1 184 ? 15.285 8.127 0.610 1.00 93.94 184 ASP A O 1
ATOM 1505 N N . ASP A 1 185 ? 16.125 7.079 2.409 1.00 93.38 185 ASP A N 1
ATOM 1506 C CA . ASP A 1 185 ? 17.302 7.939 2.556 1.00 93.38 185 ASP A CA 1
ATOM 1507 C C . ASP A 1 185 ? 18.497 7.496 1.702 1.00 93.38 185 ASP A C 1
ATOM 1509 O O . ASP A 1 185 ? 19.300 8.326 1.266 1.00 93.38 185 ASP A O 1
ATOM 1513 N N . ILE A 1 186 ? 18.652 6.187 1.465 1.00 95.94 186 ILE A N 1
ATOM 1514 C CA . ILE A 1 186 ? 19.874 5.627 0.865 1.00 95.94 186 ILE A CA 1
ATOM 1515 C C . ILE A 1 186 ? 19.579 5.005 -0.497 1.00 95.94 186 ILE A C 1
ATOM 1517 O O . ILE A 1 186 ? 20.088 5.468 -1.522 1.00 95.94 186 ILE A O 1
ATOM 1521 N N . ILE A 1 187 ? 18.755 3.959 -0.527 1.00 96.94 187 ILE A N 1
ATOM 1522 C CA . ILE A 1 187 ? 18.609 3.114 -1.718 1.00 96.94 187 ILE A CA 1
ATOM 1523 C C . ILE A 1 187 ? 17.886 3.853 -2.842 1.00 96.94 187 ILE A C 1
ATOM 1525 O O . ILE A 1 187 ? 18.286 3.741 -3.997 1.00 96.94 187 ILE A O 1
ATOM 1529 N N . SER A 1 188 ? 16.878 4.668 -2.530 1.00 97.06 188 SER A N 1
ATOM 1530 C CA . SER A 1 188 ? 16.170 5.467 -3.535 1.00 97.06 188 SER A CA 1
ATOM 1531 C C . SER A 1 188 ? 17.106 6.467 -4.218 1.00 97.06 188 SER A C 1
ATOM 1533 O O . SER A 1 188 ? 17.063 6.611 -5.438 1.00 97.06 188 SER A O 1
ATOM 1535 N N . SER A 1 189 ? 18.003 7.115 -3.464 1.00 96.94 189 SER A N 1
ATOM 1536 C CA . SER A 1 189 ? 19.021 8.007 -4.041 1.00 96.94 189 SER A CA 1
ATOM 1537 C C . SER A 1 189 ? 20.042 7.240 -4.886 1.00 96.94 189 SER A C 1
ATOM 1539 O O . SER A 1 189 ? 20.485 7.723 -5.929 1.00 96.94 189 SER A O 1
ATOM 1541 N N . GLU A 1 190 ? 20.421 6.037 -4.453 1.00 97.12 190 GLU A N 1
ATOM 1542 C CA . GLU A 1 190 ? 21.342 5.178 -5.192 1.00 97.12 190 GLU A CA 1
ATOM 1543 C C . GLU A 1 190 ? 20.747 4.723 -6.534 1.00 97.12 190 GLU A C 1
ATOM 1545 O O . GLU A 1 190 ? 21.382 4.903 -7.576 1.00 97.12 190 GLU A O 1
ATOM 1550 N N . ILE A 1 191 ? 19.515 4.201 -6.527 1.00 97.50 191 ILE A N 1
ATOM 1551 C CA . ILE A 1 191 ? 18.802 3.772 -7.738 1.00 97.50 191 ILE A CA 1
ATOM 1552 C C . ILE A 1 191 ? 18.633 4.952 -8.699 1.00 97.50 191 ILE A C 1
ATOM 1554 O O . ILE A 1 191 ? 18.898 4.790 -9.890 1.00 97.50 191 ILE A O 1
ATOM 1558 N N . MET A 1 192 ? 18.264 6.136 -8.196 1.00 96.81 192 MET A N 1
ATOM 1559 C CA . MET A 1 192 ? 18.134 7.357 -8.999 1.00 96.81 192 MET A CA 1
ATOM 1560 C C . MET A 1 192 ? 19.428 7.658 -9.768 1.00 96.81 192 MET A C 1
ATOM 1562 O O . MET A 1 192 ? 19.419 7.691 -10.994 1.00 96.81 192 MET A O 1
ATOM 1566 N N . LYS A 1 193 ? 20.571 7.751 -9.075 1.00 96.38 193 LYS A N 1
ATOM 1567 C CA . LYS A 1 193 ? 21.882 8.020 -9.703 1.00 96.38 193 LYS A CA 1
ATOM 1568 C C . LYS A 1 193 ? 22.283 6.958 -10.727 1.00 96.38 193 LYS A C 1
ATOM 1570 O O . LYS A 1 193 ? 22.923 7.251 -11.743 1.00 96.38 193 LYS A O 1
ATOM 1575 N N . ILE A 1 194 ? 21.952 5.695 -10.456 1.00 95.62 194 ILE A N 1
ATOM 1576 C CA . ILE A 1 194 ? 22.209 4.604 -11.398 1.00 95.62 194 ILE A CA 1
ATOM 1577 C C . ILE A 1 194 ? 21.355 4.789 -12.653 1.00 95.62 194 ILE A C 1
ATOM 1579 O O . ILE A 1 194 ? 21.906 4.699 -13.751 1.00 95.62 194 ILE A O 1
ATOM 1583 N N . CYS A 1 195 ? 20.066 5.102 -12.504 1.00 94.38 195 CYS A N 1
ATOM 1584 C CA . CYS A 1 195 ? 19.167 5.361 -13.624 1.00 94.38 195 CYS A CA 1
ATOM 1585 C C . CYS A 1 195 ? 19.634 6.574 -14.443 1.00 94.38 195 CYS A C 1
ATOM 1587 O O . CYS A 1 195 ? 19.832 6.440 -15.646 1.00 94.38 195 CYS A O 1
ATOM 1589 N N . GLU A 1 196 ? 19.928 7.710 -13.801 1.00 93.94 196 GLU A N 1
ATOM 1590 C CA . GLU A 1 196 ? 20.395 8.942 -14.466 1.00 93.94 196 GLU A CA 1
ATOM 1591 C C . GLU A 1 196 ? 21.645 8.715 -15.323 1.00 93.94 196 GLU A C 1
ATOM 1593 O O . GLU A 1 196 ? 21.807 9.316 -16.381 1.00 93.94 196 GLU A O 1
ATOM 1598 N N . SER A 1 197 ? 22.548 7.846 -14.862 1.00 92.81 197 SER A N 1
ATOM 1599 C CA . SER A 1 197 ? 23.821 7.583 -15.538 1.00 92.81 197 SER A CA 1
ATOM 1600 C C . SER A 1 197 ? 23.790 6.417 -16.526 1.00 92.81 197 SER A C 1
ATOM 1602 O O . SER A 1 197 ? 24.803 6.181 -17.187 1.00 92.81 197 SER A O 1
ATOM 1604 N N . SER A 1 198 ? 22.702 5.640 -16.584 1.00 92.38 198 SER A N 1
ATOM 1605 C CA . SER A 1 198 ? 22.711 4.338 -17.272 1.00 92.38 198 SER A CA 1
ATOM 1606 C C . SER A 1 198 ? 21.473 4.047 -18.119 1.00 92.38 198 SER A C 1
ATOM 1608 O O . SER A 1 198 ? 21.566 3.179 -18.981 1.00 92.38 198 SER A O 1
ATOM 1610 N N . VAL A 1 199 ? 20.342 4.730 -17.907 1.00 90.62 199 VAL A N 1
ATOM 1611 C CA . VAL A 1 199 ? 19.157 4.581 -18.766 1.00 90.62 199 VAL A CA 1
ATOM 1612 C C . VAL A 1 199 ? 19.515 5.039 -20.188 1.00 90.62 199 VAL A C 1
ATOM 1614 O O . VAL A 1 199 ? 20.010 6.156 -20.355 1.00 90.62 199 VAL A O 1
ATOM 1617 N N . PRO A 1 200 ? 19.297 4.202 -21.221 1.00 88.19 200 PRO A N 1
ATOM 1618 C CA . PRO A 1 200 ? 19.536 4.596 -22.606 1.00 88.19 200 PRO A CA 1
ATOM 1619 C C . PRO A 1 200 ? 18.663 5.782 -23.026 1.00 88.19 200 PRO A C 1
ATOM 1621 O O . PRO A 1 200 ? 17.519 5.908 -22.586 1.00 88.19 200 PRO A O 1
ATOM 1624 N N . THR A 1 201 ? 19.178 6.629 -23.918 1.00 88.12 201 THR A N 1
ATOM 1625 C CA . THR A 1 201 ? 18.486 7.837 -24.397 1.00 88.12 201 THR A CA 1
ATOM 1626 C C . THR A 1 201 ? 17.092 7.528 -24.949 1.00 88.12 201 THR A C 1
ATOM 1628 O O . THR A 1 201 ? 16.156 8.288 -24.723 1.00 88.12 201 THR A O 1
ATOM 1631 N N . GLU A 1 202 ? 16.934 6.389 -25.626 1.00 85.19 202 GLU A N 1
ATOM 1632 C CA . GLU A 1 202 ? 15.680 5.928 -26.237 1.00 85.19 202 GLU A CA 1
ATOM 1633 C C . GLU A 1 202 ? 14.590 5.602 -25.204 1.00 85.19 202 GLU A C 1
ATOM 1635 O O . GLU A 1 202 ? 13.418 5.467 -25.548 1.00 85.19 202 GLU A O 1
ATOM 1640 N N . LEU A 1 203 ? 14.976 5.459 -23.938 1.00 86.94 203 LEU A N 1
ATOM 1641 C CA . LEU A 1 203 ? 14.112 5.088 -22.822 1.00 86.94 203 LEU A CA 1
ATOM 1642 C C . LEU A 1 203 ? 13.967 6.208 -21.804 1.00 86.94 203 LEU A C 1
ATOM 1644 O O . LEU A 1 203 ? 13.288 6.026 -20.797 1.00 86.94 203 LEU A O 1
ATOM 1648 N N . MET A 1 204 ? 14.576 7.366 -22.062 1.00 88.75 204 MET A N 1
ATOM 1649 C CA . MET A 1 204 ? 14.558 8.484 -21.127 1.00 88.75 204 MET A CA 1
ATOM 1650 C C . MET A 1 204 ? 13.136 8.993 -20.863 1.00 88.75 204 MET A C 1
ATOM 1652 O O . MET A 1 204 ? 12.854 9.468 -19.768 1.00 88.75 204 MET A O 1
ATOM 1656 N N . ASN A 1 205 ? 12.216 8.817 -21.817 1.00 86.75 205 ASN A N 1
ATOM 1657 C CA . ASN A 1 205 ? 10.803 9.129 -21.607 1.00 86.75 205 ASN A CA 1
ATOM 1658 C C . ASN A 1 205 ? 10.209 8.274 -20.472 1.00 86.75 205 ASN A C 1
ATOM 1660 O O . ASN A 1 205 ? 9.426 8.771 -19.680 1.00 86.75 205 ASN A O 1
ATOM 1664 N N . PHE A 1 206 ? 10.661 7.034 -20.289 1.00 88.38 206 PHE A N 1
ATOM 1665 C CA . PHE A 1 206 ? 10.203 6.147 -19.214 1.00 88.38 206 PHE A CA 1
ATOM 1666 C C . PHE A 1 206 ? 11.028 6.262 -17.926 1.00 88.38 206 PHE A C 1
ATOM 1668 O O . PHE A 1 206 ? 10.894 5.413 -17.047 1.00 88.38 206 PHE A O 1
ATOM 1675 N N . TYR A 1 207 ? 11.903 7.263 -17.796 1.00 91.94 207 TYR A N 1
ATOM 1676 C CA . TYR A 1 207 ? 12.827 7.374 -16.665 1.00 91.94 207 TYR A CA 1
ATOM 1677 C C . TYR A 1 207 ? 12.117 7.308 -15.303 1.00 91.94 207 TYR A C 1
ATOM 1679 O O . TYR A 1 207 ? 12.487 6.483 -14.466 1.00 91.94 207 TYR A O 1
ATOM 1687 N N . ASP A 1 208 ? 11.075 8.122 -15.102 1.00 91.75 208 ASP A N 1
ATOM 1688 C CA . ASP A 1 208 ? 10.339 8.180 -13.832 1.00 91.75 208 ASP A CA 1
ATOM 1689 C C . ASP A 1 208 ? 9.637 6.850 -13.521 1.00 91.75 208 ASP A C 1
ATOM 1691 O O . ASP A 1 208 ? 9.592 6.417 -12.368 1.00 91.75 208 ASP A O 1
ATOM 1695 N N . ASP A 1 209 ? 9.135 6.171 -14.556 1.00 92.00 209 ASP A N 1
ATOM 1696 C CA . ASP A 1 209 ? 8.488 4.868 -14.428 1.00 92.00 209 ASP A CA 1
ATOM 1697 C C . ASP A 1 209 ? 9.491 3.778 -14.047 1.00 92.00 209 ASP A C 1
ATOM 1699 O O . ASP A 1 209 ? 9.244 3.021 -13.112 1.00 92.00 209 ASP A O 1
ATOM 1703 N N . ILE A 1 210 ? 10.648 3.740 -14.714 1.00 93.69 210 ILE A N 1
ATOM 1704 C CA . ILE A 1 210 ? 11.732 2.798 -14.411 1.00 93.69 210 ILE A CA 1
ATOM 1705 C C . ILE A 1 210 ? 12.227 3.003 -12.984 1.00 93.69 210 ILE A C 1
ATOM 1707 O O . ILE A 1 210 ? 12.333 2.048 -12.216 1.00 93.69 210 ILE A O 1
ATOM 1711 N N . TYR A 1 211 ? 12.529 4.248 -12.624 1.00 95.62 211 TYR A N 1
ATOM 1712 C CA . TYR A 1 211 ? 12.980 4.597 -11.286 1.00 95.62 211 TYR A CA 1
ATOM 1713 C C . TYR A 1 211 ? 11.957 4.173 -10.223 1.00 95.62 211 TYR A C 1
ATOM 1715 O O . TYR A 1 211 ? 12.315 3.475 -9.269 1.00 95.62 211 TYR A O 1
ATOM 1723 N N . GLY A 1 212 ? 10.687 4.543 -10.413 1.00 95.38 212 GLY A N 1
ATOM 1724 C CA . GLY A 1 212 ? 9.603 4.207 -9.495 1.00 95.38 212 GLY A CA 1
ATOM 1725 C C . GLY A 1 212 ? 9.416 2.700 -9.334 1.00 95.38 212 GLY A C 1
ATOM 1726 O O . GLY A 1 212 ? 9.365 2.205 -8.209 1.00 95.38 212 GLY A O 1
ATOM 1727 N N . ASP A 1 213 ? 9.394 1.953 -10.438 1.00 96.06 213 ASP A N 1
ATOM 1728 C CA . ASP A 1 213 ? 9.214 0.501 -10.414 1.00 96.06 213 ASP A CA 1
ATOM 1729 C C . ASP A 1 213 ? 10.369 -0.194 -9.674 1.00 96.06 213 ASP A C 1
ATOM 1731 O O . ASP A 1 213 ? 10.134 -1.086 -8.854 1.00 96.06 213 ASP A O 1
ATOM 1735 N N . LEU A 1 214 ? 11.620 0.230 -9.900 1.00 97.12 214 LEU A N 1
ATOM 1736 C CA . LEU A 1 214 ? 12.782 -0.326 -9.201 1.00 97.12 214 LEU A CA 1
ATOM 1737 C C . LEU A 1 214 ? 12.741 -0.034 -7.695 1.00 97.12 214 LEU A C 1
ATOM 1739 O O . LEU A 1 214 ? 13.024 -0.933 -6.902 1.00 97.12 214 LEU A O 1
ATOM 1743 N N . VAL A 1 215 ? 12.361 1.179 -7.284 1.00 97.69 215 VAL A N 1
ATOM 1744 C CA . VAL A 1 215 ? 12.210 1.521 -5.859 1.00 97.69 215 VAL A CA 1
ATOM 1745 C C . VAL A 1 215 ? 11.100 0.690 -5.213 1.00 97.69 215 VAL A C 1
ATOM 1747 O O . VAL A 1 215 ? 11.306 0.130 -4.136 1.00 97.69 215 VAL A O 1
ATOM 1750 N N . GLU A 1 216 ? 9.951 0.532 -5.866 1.00 97.00 216 GLU A N 1
ATOM 1751 C CA . GLU A 1 216 ? 8.837 -0.251 -5.318 1.00 97.00 216 GLU A CA 1
ATOM 1752 C C . GLU A 1 216 ? 9.154 -1.753 -5.228 1.00 97.00 216 GLU A C 1
ATOM 1754 O O . GLU A 1 216 ? 8.825 -2.410 -4.232 1.00 97.00 216 GLU A O 1
ATOM 1759 N N . ILE A 1 217 ? 9.878 -2.307 -6.208 1.00 97.62 217 ILE A N 1
ATOM 1760 C C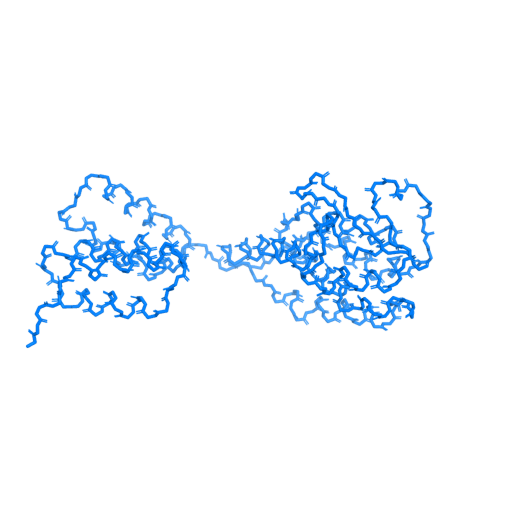A . ILE A 1 217 ? 10.398 -3.678 -6.117 1.00 97.62 217 ILE A CA 1
ATOM 1761 C C . ILE A 1 217 ? 11.405 -3.789 -4.961 1.00 97.62 217 ILE A C 1
ATOM 1763 O O . ILE A 1 217 ? 11.359 -4.775 -4.217 1.00 97.62 217 ILE A O 1
ATOM 1767 N N . ALA A 1 218 ? 12.274 -2.788 -4.767 1.00 97.75 218 ALA A N 1
ATOM 1768 C CA . ALA A 1 218 ? 13.224 -2.743 -3.655 1.00 97.75 218 ALA A CA 1
ATOM 1769 C C . ALA A 1 218 ? 12.504 -2.776 -2.300 1.00 97.75 218 ALA A C 1
ATOM 1771 O O . ALA A 1 218 ? 12.857 -3.594 -1.450 1.00 97.75 218 ALA A O 1
ATOM 1772 N N . ARG A 1 219 ? 11.453 -1.955 -2.123 1.00 97.12 219 ARG A N 1
ATOM 1773 C CA . ARG A 1 219 ? 10.607 -1.958 -0.916 1.00 97.12 219 ARG A CA 1
ATOM 1774 C C . ARG A 1 219 ? 10.042 -3.345 -0.649 1.00 97.12 219 ARG A C 1
ATOM 1776 O O . ARG A 1 219 ? 10.182 -3.859 0.456 1.00 97.12 219 ARG A O 1
ATOM 1783 N N . GLY A 1 220 ? 9.436 -3.962 -1.666 1.00 96.81 220 GLY A N 1
ATOM 1784 C CA . GLY A 1 220 ? 8.833 -5.287 -1.541 1.00 96.81 220 GLY A CA 1
ATOM 1785 C C . GLY A 1 220 ? 9.845 -6.364 -1.159 1.00 96.81 220 GLY A C 1
ATOM 1786 O O . GLY A 1 220 ? 9.572 -7.189 -0.292 1.00 96.81 220 GLY A O 1
ATOM 1787 N N . ARG A 1 221 ? 11.037 -6.341 -1.764 1.00 96.75 221 ARG A N 1
ATOM 1788 C CA . ARG A 1 221 ? 12.111 -7.292 -1.443 1.00 96.75 221 ARG A CA 1
ATOM 1789 C C . ARG A 1 221 ? 12.674 -7.090 -0.043 1.00 96.75 221 ARG A C 1
ATOM 1791 O O . ARG A 1 221 ? 12.916 -8.082 0.631 1.00 96.75 221 ARG A O 1
ATOM 1798 N N . LEU A 1 222 ? 12.838 -5.844 0.399 1.00 96.69 222 LEU A N 1
ATOM 1799 C CA . LEU A 1 222 ? 13.381 -5.527 1.720 1.00 96.69 222 LEU A CA 1
ATOM 1800 C C . LEU A 1 222 ? 12.519 -6.092 2.861 1.00 96.69 222 LEU A C 1
ATOM 1802 O O . LEU A 1 222 ? 13.051 -6.515 3.883 1.00 96.69 222 LEU A O 1
ATOM 1806 N N . VAL A 1 223 ? 11.197 -6.128 2.675 1.00 95.62 223 VAL A N 1
ATOM 1807 C CA . VAL A 1 223 ? 10.244 -6.634 3.681 1.00 95.62 223 VAL A CA 1
ATOM 1808 C C . VAL A 1 223 ? 9.656 -8.007 3.340 1.00 95.62 223 VAL A C 1
ATOM 1810 O O . VAL A 1 223 ? 8.687 -8.425 3.966 1.00 95.62 223 VAL A O 1
ATOM 1813 N N . GLU A 1 224 ? 10.217 -8.702 2.346 1.00 95.25 224 GLU A N 1
ATOM 1814 C CA . GLU A 1 224 ? 9.783 -10.034 1.882 1.00 95.25 224 GLU A CA 1
ATOM 1815 C C . GLU A 1 224 ? 8.332 -10.124 1.381 1.00 95.25 224 GLU A C 1
ATOM 1817 O O . GLU A 1 224 ? 7.735 -11.199 1.321 1.00 95.25 224 GLU A O 1
ATOM 18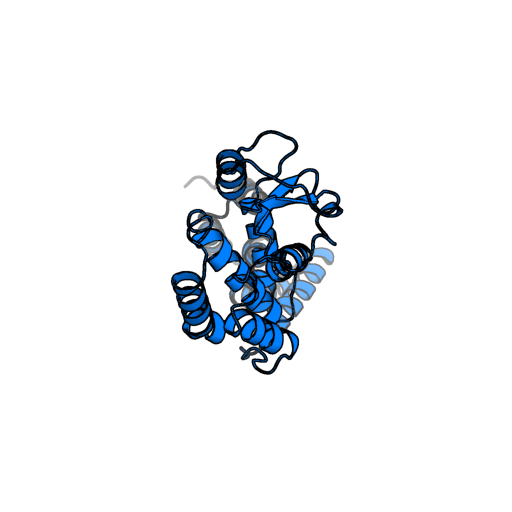22 N N . VAL A 1 225 ? 7.767 -9.003 0.932 1.00 95.56 225 VAL A N 1
ATOM 1823 C CA . VAL A 1 225 ? 6.435 -8.934 0.322 1.00 95.56 225 VAL A CA 1
ATOM 1824 C C . VAL A 1 225 ? 6.570 -8.519 -1.137 1.00 95.56 225 VAL A C 1
ATOM 1826 O O . VAL A 1 225 ? 6.502 -7.347 -1.499 1.00 95.56 225 VAL A O 1
ATOM 1829 N N . VAL A 1 226 ? 6.764 -9.512 -2.005 1.00 95.06 226 VAL A N 1
ATOM 1830 C CA . VAL A 1 226 ? 6.888 -9.308 -3.455 1.00 95.06 226 VAL A CA 1
ATOM 1831 C C . VAL A 1 226 ? 5.610 -9.775 -4.150 1.00 95.06 226 VAL A C 1
ATOM 1833 O O . VAL A 1 226 ? 5.314 -10.970 -4.197 1.00 95.06 226 VAL A O 1
ATOM 1836 N N . THR A 1 227 ? 4.857 -8.824 -4.706 1.00 95.44 227 THR A N 1
ATOM 1837 C CA . THR A 1 227 ? 3.621 -9.097 -5.456 1.00 95.44 227 THR A CA 1
ATOM 1838 C C . THR A 1 227 ? 3.915 -9.788 -6.791 1.00 95.44 227 THR A C 1
ATOM 1840 O O . THR A 1 227 ? 5.029 -9.711 -7.314 1.00 95.44 227 THR A O 1
ATOM 1843 N N . ASP A 1 228 ? 2.916 -10.435 -7.393 1.00 94.94 228 ASP A N 1
ATOM 1844 C CA . ASP A 1 228 ? 3.088 -11.067 -8.710 1.00 94.94 228 ASP A CA 1
ATOM 1845 C C . ASP A 1 228 ? 3.380 -10.046 -9.821 1.00 94.94 228 ASP A C 1
ATOM 1847 O O . ASP A 1 228 ? 4.136 -10.335 -10.752 1.00 94.94 228 ASP A O 1
ATOM 1851 N N . LEU A 1 229 ? 2.884 -8.812 -9.672 1.00 95.12 229 LEU A N 1
ATOM 1852 C CA . LEU A 1 229 ? 3.272 -7.698 -10.531 1.00 95.12 229 LEU A CA 1
ATOM 1853 C C . LEU A 1 229 ? 4.758 -7.353 -10.367 1.00 95.12 229 LEU A C 1
ATOM 1855 O O . LEU A 1 229 ? 5.460 -7.246 -11.367 1.00 95.12 229 LEU A O 1
ATOM 1859 N N . HIS A 1 230 ? 5.258 -7.228 -9.130 1.00 96.44 230 HIS A N 1
ATOM 1860 C CA . HIS A 1 230 ? 6.679 -6.952 -8.869 1.00 96.44 230 HIS A CA 1
ATOM 1861 C C . HIS A 1 230 ? 7.583 -8.033 -9.471 1.00 96.44 230 HIS A C 1
ATOM 1863 O O . HIS A 1 230 ? 8.613 -7.707 -10.058 1.00 96.44 230 HIS A O 1
ATOM 1869 N N . LYS A 1 231 ? 7.185 -9.310 -9.383 1.00 95.25 231 LYS A N 1
ATOM 1870 C CA . LYS A 1 231 ? 7.902 -10.419 -10.035 1.00 95.25 231 LYS A CA 1
ATOM 1871 C C . LYS A 1 231 ? 7.909 -10.253 -11.554 1.00 95.25 231 LYS A C 1
ATOM 1873 O O . LYS A 1 231 ? 8.974 -10.296 -12.156 1.00 95.25 231 LYS A O 1
ATOM 1878 N N . SER A 1 232 ? 6.748 -9.990 -12.153 1.00 93.69 232 SER A N 1
ATOM 1879 C CA . SER A 1 232 ? 6.606 -9.829 -13.607 1.00 93.69 232 SER A CA 1
ATOM 1880 C C . SER A 1 232 ? 7.425 -8.651 -14.148 1.00 93.69 232 SER A C 1
ATOM 1882 O O . SER A 1 232 ? 8.101 -8.788 -15.166 1.00 93.69 232 SER A O 1
ATOM 1884 N N . MET A 1 233 ? 7.406 -7.508 -13.453 1.00 94.56 233 MET A N 1
ATOM 1885 C CA . MET A 1 233 ? 8.225 -6.340 -13.797 1.00 94.56 233 MET A CA 1
ATOM 1886 C C . MET A 1 233 ? 9.714 -6.646 -13.643 1.00 94.56 233 MET A C 1
ATOM 1888 O O . MET A 1 233 ? 10.500 -6.341 -14.534 1.00 94.56 233 MET A O 1
ATOM 1892 N N . TRP A 1 234 ? 10.114 -7.305 -12.551 1.00 94.75 234 TRP A N 1
ATOM 1893 C CA . TRP A 1 234 ? 11.511 -7.686 -12.346 1.00 94.75 234 TRP A CA 1
ATOM 1894 C C . TRP A 1 234 ? 12.028 -8.653 -13.418 1.00 94.75 234 TRP A C 1
ATOM 1896 O O . TRP A 1 234 ? 13.150 -8.513 -13.905 1.00 94.75 234 TRP A O 1
ATOM 1906 N N . GLU A 1 235 ? 11.209 -9.617 -13.832 1.00 92.38 235 GLU A N 1
ATOM 1907 C CA . GLU A 1 235 ? 11.533 -10.514 -14.943 1.00 92.38 235 GLU A CA 1
ATOM 1908 C C . GLU A 1 235 ? 11.706 -9.761 -16.270 1.00 92.38 235 GLU A C 1
ATOM 1910 O O . GLU A 1 235 ? 12.612 -10.087 -17.042 1.00 92.38 235 GLU A O 1
ATOM 1915 N N . ALA A 1 236 ? 10.888 -8.733 -16.519 1.00 90.62 236 ALA A N 1
ATOM 1916 C CA . ALA A 1 236 ? 11.048 -7.866 -17.683 1.00 90.62 236 ALA A CA 1
ATOM 1917 C C . ALA A 1 236 ? 12.370 -7.080 -17.609 1.00 90.62 236 ALA A C 1
ATOM 1919 O O . ALA A 1 236 ? 13.180 -7.169 -18.534 1.00 90.62 236 ALA A O 1
ATOM 1920 N N . TYR A 1 237 ? 12.658 -6.416 -16.484 1.00 91.31 237 TYR A N 1
ATOM 1921 C CA . TYR A 1 237 ? 13.896 -5.645 -16.307 1.00 91.31 237 TYR A CA 1
ATOM 1922 C C . TYR A 1 237 ? 15.162 -6.495 -16.415 1.00 91.31 237 TYR A C 1
ATOM 1924 O O . TYR A 1 237 ? 16.124 -6.085 -17.056 1.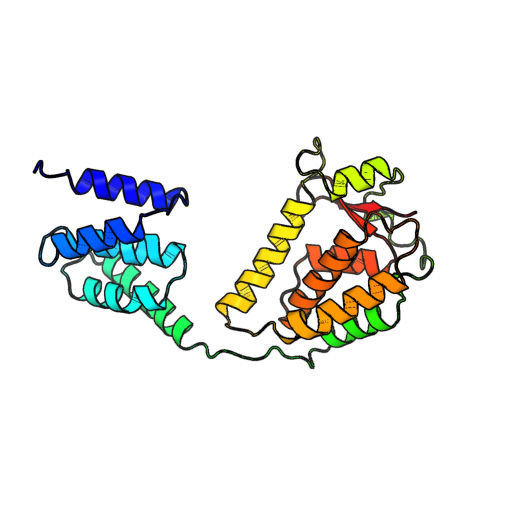00 91.31 237 TYR A O 1
ATOM 1932 N N . THR A 1 238 ? 15.168 -7.700 -15.842 1.00 90.06 238 THR A N 1
ATOM 1933 C CA . THR A 1 238 ? 16.303 -8.640 -15.962 1.00 90.06 238 THR A CA 1
ATOM 1934 C C . THR A 1 238 ? 16.464 -9.220 -17.368 1.00 90.06 238 THR A C 1
ATOM 1936 O O . THR A 1 238 ? 17.524 -9.755 -17.691 1.00 90.06 238 THR A O 1
ATOM 1939 N N . SER A 1 239 ? 15.433 -9.095 -18.207 1.00 85.56 239 SER A N 1
ATOM 1940 C CA . SER A 1 239 ? 15.471 -9.408 -19.639 1.00 85.56 239 SER A CA 1
ATOM 1941 C C . SER A 1 239 ? 15.757 -8.172 -20.505 1.00 85.56 239 SER A C 1
ATOM 1943 O O . SER A 1 239 ? 15.768 -8.281 -21.731 1.00 85.56 239 SER A O 1
ATOM 1945 N N . ASN A 1 240 ? 16.004 -7.015 -19.882 1.00 83.44 240 ASN A N 1
ATOM 1946 C CA . ASN A 1 240 ? 16.272 -5.718 -20.509 1.00 83.44 240 ASN A CA 1
ATOM 1947 C C . ASN A 1 240 ? 15.093 -5.250 -21.377 1.00 83.44 240 ASN A C 1
ATOM 1949 O O . ASN A 1 240 ? 15.251 -4.780 -22.505 1.00 83.44 240 ASN A O 1
ATOM 1953 N N . ILE A 1 241 ? 13.892 -5.454 -20.840 1.00 86.56 241 ILE A N 1
ATOM 1954 C CA . ILE A 1 241 ? 12.603 -5.147 -21.443 1.00 86.56 241 ILE A CA 1
ATOM 1955 C C . ILE A 1 241 ? 11.841 -4.217 -20.492 1.00 86.56 241 ILE A C 1
ATOM 1957 O O . ILE A 1 241 ? 11.865 -4.419 -19.278 1.00 86.56 241 ILE A O 1
ATOM 1961 N N . PHE A 1 242 ? 11.125 -3.232 -21.039 1.00 88.56 242 PHE A N 1
ATOM 1962 C CA . PHE A 1 242 ? 10.496 -2.181 -20.240 1.00 88.56 242 PHE A CA 1
ATOM 1963 C C . PHE A 1 242 ? 9.000 -2.434 -20.078 1.00 88.56 242 PHE A C 1
ATOM 1965 O O . PHE A 1 242 ? 8.288 -2.434 -21.082 1.00 88.56 242 PHE A O 1
ATOM 1972 N N . PRO A 1 243 ? 8.494 -2.660 -18.855 1.00 92.31 243 PRO A N 1
ATOM 1973 C CA . PRO A 1 243 ? 7.060 -2.750 -18.626 1.00 92.31 243 PRO A CA 1
ATOM 1974 C C . PRO A 1 243 ? 6.407 -1.384 -18.865 1.00 92.31 243 PRO A C 1
ATOM 1976 O O . PRO A 1 243 ? 6.852 -0.376 -18.327 1.00 92.31 243 PRO A O 1
ATOM 1979 N N . CYS A 1 244 ? 5.347 -1.347 -19.669 1.00 91.25 244 CYS A N 1
ATOM 1980 C CA . CYS A 1 244 ? 4.630 -0.103 -19.977 1.00 91.25 244 CYS A CA 1
ATOM 1981 C C . CYS A 1 244 ? 3.110 -0.215 -19.820 1.00 91.25 244 CYS A C 1
ATOM 1983 O O . CYS A 1 244 ? 2.400 0.761 -20.030 1.00 91.25 244 CYS A O 1
ATOM 1985 N N . GLY A 1 245 ? 2.575 -1.387 -19.462 1.00 92.31 245 GLY A N 1
ATOM 1986 C CA . GLY A 1 245 ? 1.136 -1.544 -19.268 1.00 92.31 245 GLY A CA 1
ATOM 1987 C C . GLY A 1 245 ? 0.678 -2.975 -19.036 1.00 92.31 245 GLY A C 1
ATOM 1988 O O . GLY A 1 245 ? 1.480 -3.885 -18.847 1.00 92.31 245 GLY A O 1
ATOM 1989 N N . TRP A 1 246 ? -0.637 -3.187 -19.083 1.00 93.06 246 TRP A N 1
ATOM 1990 C CA . TRP A 1 246 ? -1.244 -4.513 -18.972 1.00 93.06 246 TRP A CA 1
ATOM 1991 C C . TRP A 1 246 ? -2.403 -4.673 -19.957 1.00 93.06 246 TRP A C 1
ATOM 1993 O O . TRP A 1 246 ? -3.262 -3.794 -20.067 1.00 93.06 246 TRP A O 1
ATOM 2003 N N . ARG A 1 247 ? -2.445 -5.805 -20.667 1.00 92.56 247 ARG A N 1
ATOM 2004 C CA . ARG A 1 247 ? -3.498 -6.147 -21.631 1.00 92.56 247 ARG A CA 1
ATOM 2005 C C . ARG A 1 247 ? -4.363 -7.291 -21.105 1.00 92.56 247 ARG A C 1
ATOM 2007 O O . ARG A 1 247 ? -3.860 -8.385 -20.858 1.00 92.56 247 ARG A O 1
ATOM 2014 N N . GLY A 1 248 ? -5.675 -7.069 -21.050 1.00 89.75 248 GLY A N 1
ATOM 2015 C CA . GLY A 1 248 ? -6.657 -8.017 -20.517 1.00 89.75 248 GLY A CA 1
ATOM 2016 C C . GLY A 1 248 ? -6.870 -7.862 -19.010 1.00 89.75 248 GLY A C 1
ATOM 2017 O O . GLY A 1 248 ? -6.340 -6.947 -18.387 1.00 89.75 248 GLY A O 1
ATOM 2018 N N . SER A 1 249 ? -7.658 -8.753 -18.414 1.00 88.94 249 SER A N 1
ATOM 2019 C CA . SER A 1 249 ? -7.913 -8.753 -16.968 1.00 88.94 249 SER A CA 1
ATOM 2020 C C . SER A 1 249 ? -6.664 -9.168 -16.196 1.00 88.94 249 SER A C 1
ATOM 2022 O O . SER A 1 249 ? -5.976 -10.091 -16.602 1.00 88.94 249 SER A O 1
ATOM 2024 N N . TYR A 1 250 ? -6.333 -8.493 -15.101 1.00 88.62 250 TYR A N 1
ATOM 2025 C CA . TYR A 1 250 ? -5.279 -8.953 -14.195 1.00 88.62 250 TYR A CA 1
ATOM 2026 C C . TYR A 1 250 ? -5.873 -9.941 -13.172 1.00 88.62 250 TYR A C 1
ATOM 2028 O O . TYR A 1 250 ? -6.936 -9.621 -12.629 1.00 88.62 250 TYR A O 1
ATOM 2036 N N . PRO A 1 251 ? -5.199 -11.064 -12.842 1.00 89.69 251 PRO A N 1
ATOM 2037 C CA . PRO A 1 251 ? -3.846 -11.464 -13.259 1.00 89.69 251 PRO A CA 1
ATOM 2038 C C . PRO A 1 251 ? -3.750 -12.311 -14.544 1.00 89.69 251 PRO A C 1
ATOM 2040 O O . PRO A 1 251 ? -2.644 -12.647 -14.952 1.00 89.69 251 PRO A O 1
ATOM 2043 N N . GLU A 1 252 ? -4.853 -12.668 -15.203 1.00 90.12 252 GLU A N 1
ATOM 2044 C CA . GLU A 1 252 ? -4.857 -13.626 -16.330 1.00 90.12 252 GLU A CA 1
ATOM 2045 C C . GLU A 1 252 ? -4.332 -13.059 -17.665 1.00 90.12 252 GLU A C 1
ATOM 2047 O O . GLU A 1 252 ? -4.102 -13.798 -18.624 1.00 90.12 252 GLU A O 1
ATOM 2052 N N . GLY A 1 253 ? -4.206 -11.740 -17.753 1.00 90.25 253 GLY A N 1
ATOM 2053 C CA . GLY A 1 253 ? -3.758 -10.999 -18.923 1.00 90.25 253 GLY A CA 1
ATOM 2054 C C . GLY A 1 253 ? -2.247 -11.058 -19.123 1.00 90.25 253 GLY A C 1
ATOM 2055 O O . GLY A 1 253 ? -1.552 -11.934 -18.614 1.00 90.25 253 GLY A O 1
ATOM 2056 N N . LYS A 1 254 ? -1.724 -10.112 -19.903 1.00 92.56 254 LYS A N 1
ATOM 2057 C CA . LYS A 1 254 ? -0.292 -10.032 -20.204 1.00 92.56 254 LYS A CA 1
ATOM 2058 C C . LYS A 1 254 ? 0.269 -8.665 -19.859 1.00 92.56 254 LYS A C 1
ATOM 2060 O O . LYS A 1 254 ? -0.334 -7.645 -20.194 1.00 92.56 254 LYS A O 1
ATOM 2065 N N . LEU A 1 255 ? 1.468 -8.661 -19.287 1.00 93.62 255 LEU A N 1
ATOM 2066 C CA . LEU A 1 255 ? 2.285 -7.461 -19.162 1.00 93.62 255 LEU A CA 1
ATOM 2067 C C . LEU A 1 255 ? 2.627 -6.941 -20.566 1.00 93.62 255 LEU A C 1
ATOM 2069 O O . LEU A 1 255 ? 3.124 -7.690 -21.415 1.00 93.62 255 LEU A O 1
ATOM 2073 N N . CYS A 1 256 ? 2.323 -5.671 -20.808 1.00 93.06 256 CYS A N 1
ATOM 2074 C CA . CYS A 1 256 ? 2.745 -4.955 -22.000 1.00 93.06 256 CYS A CA 1
ATOM 2075 C C . CYS A 1 256 ? 4.185 -4.500 -21.818 1.00 93.06 256 CYS A C 1
ATOM 2077 O O . CYS A 1 256 ? 4.543 -3.976 -20.760 1.00 93.06 256 CYS A O 1
ATOM 2079 N N . ILE A 1 257 ? 4.983 -4.679 -22.861 1.00 91.38 257 ILE A N 1
ATOM 2080 C CA . ILE A 1 257 ? 6.390 -4.318 -22.846 1.00 91.38 257 ILE A CA 1
ATOM 2081 C C . ILE A 1 257 ? 6.746 -3.426 -24.025 1.00 91.38 257 ILE A C 1
ATOM 2083 O O . ILE A 1 257 ? 6.252 -3.640 -25.129 1.00 91.38 257 ILE A O 1
ATOM 2087 N N . TYR A 1 258 ? 7.647 -2.482 -23.802 1.00 88.25 258 TYR A N 1
ATOM 2088 C CA . TYR A 1 258 ? 8.326 -1.737 -24.847 1.00 88.25 258 TYR A CA 1
ATOM 2089 C C . TYR A 1 258 ? 9.761 -2.249 -24.986 1.00 88.25 258 TYR A C 1
ATOM 2091 O O . TYR A 1 258 ? 10.467 -2.474 -23.997 1.00 88.25 258 TYR A O 1
ATOM 2099 N N . THR A 1 259 ? 10.184 -2.456 -26.230 1.00 78.94 259 THR A N 1
ATOM 2100 C CA . THR A 1 259 ? 11.583 -2.700 -26.581 1.00 78.94 259 THR A CA 1
ATOM 2101 C C . THR A 1 259 ? 11.968 -1.688 -27.655 1.00 78.94 259 THR A C 1
ATOM 2103 O O . THR A 1 259 ? 11.340 -1.737 -28.716 1.00 78.94 259 THR A O 1
ATOM 2106 N N . PRO A 1 260 ? 12.935 -0.793 -27.395 1.00 66.31 260 PRO A N 1
ATOM 2107 C CA . PRO A 1 260 ? 13.445 0.117 -28.414 1.00 66.31 260 PRO A CA 1
ATOM 2108 C C . PRO A 1 260 ? 14.157 -0.632 -29.550 1.00 66.31 260 PRO A C 1
ATOM 2110 O O . PRO A 1 260 ? 14.603 -1.789 -29.335 1.00 66.31 260 PRO A O 1
#

Sequence (260 aa):
MQSMDIEFTLFRIRTQIKFDRVTGVRNTLVALLDQYTGSEHEAEILEILALGFLKSIKDYKSAIPLLKRLLFLEISANLRQQTTDFLLECQNKEKIAPSEPDSNNPSFIEFIEFIRSKKIFSSPSSPGKRDTYFAINDLEMAEKLAWHQGIDQPFLSWNGLRSQAAKQVYTYYFENKISMDLIDDIISSEIMKICESSVPTELMNFYDDIYGDLVEIARGRLVEVVTDLHKSMWEAYTSNIFPCGWRGSYPEGKLCIYTP

Foldseek 3Di:
DPPDPVVVVLVVLLVCLVVVVCVCSQVVLVVVCVVQPPHPCNLVSLCCNQVRHCVSVVVLVVNQVSLVVNCPDDDDPVSNVSSVVSNVVSVVLVPQDADEFDPVQPLLVVLLVVLVVLLLLDPFDDPPCPVQAAEDADPVVLLCQQPPCPDDPPWHRAVVVLVVLLVVLVVVCVSNNYDPCCLPPPVLVVSLVSLVVRHDPSCVSCSVVSSVLSSSLSSCSRRVNQDPVNVLQVVCSNRSWHFRGWGHDPPVTHGYTYDD

Radius of gyration: 24.53 Å; chains: 1; bounding box: 60×40×62 Å

Secondary structure (DSSP, 8-state):
-----HHHHHHHHHHHHHTT--TTHHHHHHHHHHHTTTSTTHHHHHHIIIIIIIHHTT-HHHHHHHHHHHHTS---HHHHHHHHHHHHHHHHHHH---B---TT-HHHHHHHHHHHTTGGGSSP--STTGGGSEEE--HHHHHHHHH-S-PPTTEE-HHHHHHHHHHHHHHHHHHTTB--HIIIIIIHHHHHHHHHHHS-GGGGGGHHHHHHHHHHHHHHHHTT---HHHHHHHHHHHTT-EEEEEESSTTTSEEEEE--